Protein AF-0000000078282803 (afdb_homodimer)

Sequence (382 aa):
MPPKAKITREMIIDAALEIARQEGAENINARTVSKKLSCSTQPILYYFERIEDVRIAAHKKGREFHISYVTDLSGNYERPTLEMGMRYIQFAVEEKNLFRFLFHSNYYTSGNLSDWLTEENLGAVFSVLKIQAEVDIKQAYSIFSQIYLVTHGIASLLANNTMIYDKTYCIKTLSNAYLGAMYLMKEGNLLMPPKAKITREMIIDAALEIARQEGAENINARTVSKKLSCSTQPILYYFERIEDVRIAAHKKGREFHISYVTDLSGNYERPTLEMGMRYIQFAVEEKNLFRFLFHSNYYTSGNLSDWLTEENLGAVFSVLKIQAEVDIKQAYSIFSQIYLVTHGIASLLANNTMIYDKTYCIKTLSNAYLGAMYLMKEGNLL

pLDDT: mean 90.6, std 10.97, range [51.28, 98.75]

Structure (mmCIF, N/CA/C/O backbone):
data_AF-0000000078282803-model_v1
#
loop_
_entity.id
_entity.type
_entity.pdbx_description
1 polymer 'TetR family transcriptional regulator'
#
loop_
_atom_site.group_PDB
_atom_site.id
_atom_site.type_symbol
_atom_site.label_atom_id
_atom_site.label_alt_id
_atom_site.label_comp_id
_atom_site.label_asym_id
_atom_site.label_entity_id
_atom_site.label_seq_id
_atom_site.pdbx_PDB_ins_code
_atom_site.Cartn_x
_atom_site.Cartn_y
_atom_site.Cartn_z
_atom_site.occupancy
_atom_site.B_iso_or_equiv
_atom_site.auth_seq_id
_atom_site.auth_comp_id
_atom_site.auth_asym_id
_atom_site.auth_atom_id
_atom_site.pdbx_PDB_model_num
ATOM 1 N N . MET A 1 1 ? 35.312 35.438 12.445 1 52.59 1 MET A N 1
ATOM 2 C CA . MET A 1 1 ? 34.625 34.188 12.609 1 52.59 1 MET A CA 1
ATOM 3 C C . MET A 1 1 ? 34.594 33.406 11.297 1 52.59 1 MET A C 1
ATOM 5 O O . MET A 1 1 ? 34.594 34 10.219 1 52.59 1 MET A O 1
ATOM 9 N N . PRO A 1 2 ? 35.094 32.188 11.211 1 52.06 2 PRO A N 1
ATOM 10 C CA . PRO A 1 2 ? 35.031 31.531 9.898 1 52.06 2 PRO A CA 1
ATOM 11 C C . PRO A 1 2 ? 33.688 31.656 9.219 1 52.06 2 PRO A C 1
ATOM 13 O O . PRO A 1 2 ? 32.656 31.734 9.891 1 52.06 2 PRO A O 1
ATOM 16 N N . PRO A 1 3 ? 33.75 32.094 7.988 1 55.78 3 PRO A N 1
ATOM 17 C CA . PRO A 1 3 ? 32.438 32.312 7.328 1 55.78 3 PRO A CA 1
ATOM 18 C C . PRO A 1 3 ? 31.5 31.141 7.504 1 55.78 3 PRO A C 1
ATOM 20 O O . PRO A 1 3 ? 31.938 29.984 7.566 1 55.78 3 PRO A O 1
ATOM 23 N N . LYS A 1 4 ? 30.406 31.422 8.227 1 60.62 4 LYS A N 1
ATOM 24 C CA . LYS A 1 4 ? 29.375 30.406 8.391 1 60.62 4 LYS A CA 1
ATOM 25 C C . LYS A 1 4 ? 29.172 29.609 7.102 1 60.62 4 LYS A C 1
ATOM 27 O O . LYS A 1 4 ? 29.25 30.172 6.008 1 60.62 4 LYS A O 1
ATOM 32 N N . ALA A 1 5 ? 29.453 28.391 7.066 1 67.94 5 ALA A N 1
ATOM 33 C CA . ALA A 1 5 ? 29.312 27.516 5.898 1 67.94 5 ALA A CA 1
ATOM 34 C C . ALA A 1 5 ? 28.031 27.844 5.133 1 67.94 5 ALA A C 1
ATOM 36 O O . ALA A 1 5 ? 26.969 28.016 5.73 1 67.94 5 ALA A O 1
ATOM 37 N N . LYS A 1 6 ? 28.281 28.203 3.828 1 89.25 6 LYS A N 1
ATOM 38 C CA . LYS A 1 6 ? 27.188 28.594 2.959 1 89.25 6 LYS A CA 1
ATOM 39 C C . LYS A 1 6 ? 26.219 27.438 2.734 1 89.25 6 LYS A C 1
ATOM 41 O O . LYS A 1 6 ? 26.641 26.328 2.402 1 89.25 6 LYS A O 1
ATOM 46 N N . ILE A 1 7 ? 25.016 27.594 3.268 1 95.88 7 ILE A N 1
ATOM 47 C CA . ILE A 1 7 ? 23.969 26.609 3.016 1 95.88 7 ILE A CA 1
ATOM 48 C C . ILE A 1 7 ? 23.75 26.453 1.512 1 95.88 7 ILE A C 1
ATOM 50 O O . ILE A 1 7 ? 23.609 27.438 0.791 1 95.88 7 ILE A O 1
ATOM 54 N N . THR A 1 8 ? 23.844 25.219 1.035 1 97 8 THR A N 1
ATOM 55 C CA . THR A 1 8 ? 23.625 24.938 -0.38 1 97 8 THR A CA 1
ATOM 56 C C . THR A 1 8 ? 22.234 24.328 -0.603 1 97 8 THR A C 1
ATOM 58 O O . THR A 1 8 ? 21.578 23.922 0.351 1 97 8 THR A O 1
ATOM 61 N N . ARG A 1 9 ? 21.891 24.328 -1.868 1 97.94 9 ARG A N 1
ATOM 62 C CA . ARG A 1 9 ? 20.641 23.703 -2.266 1 97.94 9 ARG A CA 1
ATOM 63 C C . ARG A 1 9 ? 20.594 22.25 -1.842 1 97.94 9 ARG A C 1
ATOM 65 O O . ARG A 1 9 ? 19.578 21.766 -1.328 1 97.94 9 ARG A O 1
ATOM 72 N N . GLU A 1 10 ? 21.734 21.562 -2 1 98.25 10 GLU A N 1
ATOM 73 C CA . GLU A 1 10 ? 21.812 20.141 -1.691 1 98.25 10 GLU A CA 1
ATOM 74 C C . GLU A 1 10 ? 21.688 19.891 -0.192 1 98.25 10 GLU A C 1
ATOM 76 O O . GLU A 1 10 ? 21.094 18.891 0.23 1 98.25 10 GLU A O 1
ATOM 81 N N . MET A 1 11 ? 22.219 20.75 0.567 1 98.38 11 MET A N 1
ATOM 82 C CA . MET A 1 11 ? 22.109 20.625 2.018 1 98.38 11 MET A CA 1
ATOM 83 C C . MET A 1 11 ? 20.656 20.688 2.465 1 98.38 11 MET A C 1
ATOM 85 O O . MET A 1 11 ? 20.25 19.984 3.385 1 98.38 11 MET A O 1
ATOM 89 N N . ILE A 1 12 ? 19.891 21.5 1.808 1 98.56 12 ILE A N 1
ATOM 90 C CA . ILE A 1 12 ? 18.469 21.672 2.121 1 98.56 12 ILE A CA 1
ATOM 91 C C . ILE A 1 12 ? 17.719 20.375 1.781 1 98.56 12 ILE A C 1
ATOM 93 O O . ILE A 1 12 ? 16.938 19.875 2.59 1 98.56 12 ILE A O 1
ATOM 97 N N . ILE A 1 13 ? 18.062 19.844 0.649 1 98.69 13 ILE A N 1
ATOM 98 C CA . ILE A 1 13 ? 17.422 18.609 0.19 1 98.69 13 ILE A CA 1
ATOM 99 C C . ILE A 1 13 ? 17.766 17.469 1.131 1 98.69 13 ILE A C 1
ATOM 101 O O . ILE A 1 13 ? 16.906 16.672 1.512 1 98.69 13 ILE A O 1
ATOM 105 N N . ASP A 1 14 ? 19.031 17.453 1.552 1 98.75 14 ASP A N 1
ATOM 106 C CA . ASP A 1 14 ? 19.484 16.406 2.459 1 98.75 14 ASP A CA 1
ATOM 107 C C . ASP A 1 14 ? 18.781 16.5 3.811 1 98.75 14 ASP A C 1
ATOM 109 O O . ASP A 1 14 ? 18.375 15.484 4.379 1 98.75 14 ASP A O 1
ATOM 113 N N . ALA A 1 15 ? 18.672 17.672 4.258 1 98.75 15 ALA A N 1
ATOM 114 C CA . ALA A 1 15 ? 17.984 17.891 5.531 1 98.75 15 ALA A CA 1
ATOM 115 C C . ALA A 1 15 ? 16.516 17.469 5.449 1 98.75 15 ALA A C 1
ATOM 117 O O . ALA A 1 15 ? 16 16.797 6.352 1 98.75 15 ALA A O 1
ATOM 118 N N . ALA A 1 16 ? 15.883 17.828 4.379 1 98.75 16 ALA A N 1
ATOM 119 C CA . ALA A 1 16 ? 14.484 17.469 4.168 1 98.75 16 ALA A CA 1
ATOM 120 C C . ALA A 1 16 ? 14.312 15.953 4.109 1 98.75 16 ALA A C 1
ATOM 122 O O . ALA A 1 16 ? 13.375 15.398 4.699 1 98.75 16 ALA A O 1
ATOM 123 N N . LEU A 1 17 ? 15.211 15.305 3.406 1 98.69 17 LEU A N 1
ATOM 124 C CA . LEU A 1 17 ? 15.156 13.852 3.299 1 98.69 17 LEU A CA 1
ATOM 125 C C . LEU A 1 17 ? 15.32 13.203 4.668 1 98.69 17 LEU A C 1
ATOM 127 O O . LEU A 1 17 ? 14.625 12.234 4.988 1 98.69 17 LEU A O 1
ATOM 131 N N . GLU A 1 18 ? 16.203 13.742 5.441 1 98.75 18 GLU A N 1
ATOM 132 C CA . GLU A 1 18 ? 16.422 13.203 6.781 1 98.75 18 GLU A CA 1
ATOM 133 C C . GLU A 1 18 ? 15.18 13.383 7.652 1 98.75 18 GLU A C 1
ATOM 135 O O . GLU A 1 18 ? 14.82 12.5 8.43 1 98.75 18 GLU A O 1
ATOM 140 N N . ILE A 1 19 ? 14.578 14.516 7.547 1 98.62 19 ILE A N 1
ATOM 141 C CA . ILE A 1 19 ? 13.344 14.773 8.281 1 98.62 19 ILE A CA 1
ATOM 142 C C . ILE A 1 19 ? 12.266 13.781 7.848 1 98.62 19 ILE A C 1
ATOM 144 O O . ILE A 1 19 ? 11.586 13.188 8.688 1 98.62 19 ILE A O 1
ATOM 148 N N . ALA A 1 20 ? 12.148 13.555 6.535 1 98.06 20 ALA A N 1
ATOM 149 C CA . ALA A 1 20 ? 11.188 12.586 6.016 1 98.06 20 ALA A CA 1
ATOM 150 C C . ALA A 1 20 ? 11.438 11.195 6.586 1 98.06 20 ALA A C 1
ATOM 152 O O . ALA A 1 20 ? 10.508 10.492 6.977 1 98.06 20 ALA A O 1
ATOM 153 N N . ARG A 1 21 ? 12.711 10.852 6.668 1 98.19 21 ARG A N 1
ATOM 154 C CA . ARG A 1 21 ? 13.102 9.516 7.113 1 98.19 21 ARG A CA 1
ATOM 155 C C . ARG A 1 21 ? 12.844 9.336 8.602 1 98.19 21 ARG A C 1
ATOM 157 O O . ARG A 1 21 ? 12.359 8.289 9.039 1 98.19 21 ARG A O 1
ATOM 164 N N . GLN A 1 22 ? 13.047 10.398 9.367 1 97.69 22 GLN A N 1
ATOM 165 C CA . GLN A 1 22 ? 13.031 10.266 10.82 1 97.69 22 GLN A CA 1
ATOM 166 C C . GLN A 1 22 ? 11.656 10.609 11.391 1 97.69 22 GLN A C 1
ATOM 168 O O . GLN A 1 22 ? 11.203 9.984 12.352 1 97.69 22 GLN A O 1
ATOM 173 N N . GLU A 1 23 ? 10.984 11.578 10.742 1 96.69 23 GLU A N 1
ATOM 174 C CA . GLU A 1 23 ? 9.797 12.133 11.375 1 96.69 23 GLU A CA 1
ATOM 175 C C . GLU A 1 23 ? 8.586 12.07 10.445 1 96.69 23 GLU A C 1
ATOM 177 O O . GLU A 1 23 ? 7.453 12.281 10.875 1 96.69 23 GLU A O 1
ATOM 182 N N . GLY A 1 24 ? 8.812 11.75 9.219 1 96.06 24 GLY A N 1
ATOM 183 C CA . GLY A 1 24 ? 7.727 11.758 8.25 1 96.06 24 GLY A CA 1
ATOM 184 C C . GLY A 1 24 ? 7.723 13 7.375 1 96.06 24 GLY A C 1
ATOM 185 O O . GLY A 1 24 ? 8.047 14.094 7.84 1 96.06 24 GLY A O 1
ATOM 186 N N . ALA A 1 25 ? 7.324 12.828 6.184 1 95.81 25 ALA A N 1
ATOM 187 C CA . ALA A 1 25 ? 7.398 13.883 5.172 1 95.81 25 ALA A CA 1
ATOM 188 C C . ALA A 1 25 ? 6.52 15.07 5.551 1 95.81 25 ALA A C 1
ATOM 190 O O . ALA A 1 25 ? 6.789 16.203 5.141 1 95.81 25 ALA A O 1
ATOM 191 N N . GLU A 1 26 ? 5.449 14.82 6.301 1 93 26 GLU A N 1
ATOM 192 C CA . GLU A 1 26 ? 4.535 15.883 6.711 1 93 26 GLU A CA 1
ATOM 193 C C . GLU A 1 26 ? 5.234 16.891 7.617 1 93 26 GLU A C 1
ATOM 195 O O . GLU A 1 26 ? 4.742 18 7.809 1 93 26 GLU A O 1
ATOM 200 N N . ASN A 1 27 ? 6.371 16.594 8.07 1 97.19 27 ASN A N 1
ATOM 201 C CA . ASN A 1 27 ? 7.098 17.469 8.992 1 97.19 27 ASN A CA 1
ATOM 202 C C . ASN A 1 27 ? 8.141 18.297 8.258 1 97.19 27 ASN A C 1
ATOM 204 O O . ASN A 1 27 ? 8.867 19.078 8.883 1 97.19 27 ASN A O 1
ATOM 208 N N . ILE A 1 28 ? 8.227 18.141 6.988 1 97.81 28 ILE A N 1
ATOM 209 C CA . ILE A 1 28 ? 9.094 19 6.184 1 97.81 28 ILE A CA 1
ATOM 210 C C . ILE A 1 28 ? 8.453 20.375 6.039 1 97.81 28 ILE A C 1
ATOM 212 O O . ILE A 1 28 ? 7.461 20.531 5.324 1 97.81 28 ILE A O 1
ATOM 216 N N . ASN A 1 29 ? 8.984 21.312 6.656 1 97.69 29 ASN A N 1
ATOM 217 C CA . ASN A 1 29 ? 8.617 22.719 6.496 1 97.69 29 ASN A CA 1
ATOM 218 C C . ASN A 1 29 ? 9.82 23.625 6.691 1 97.69 29 ASN A C 1
ATOM 220 O O . ASN A 1 29 ? 10.914 23.172 7.02 1 97.69 29 ASN A O 1
ATOM 224 N N . ALA A 1 30 ? 9.586 24.922 6.391 1 96.94 30 ALA A N 1
ATOM 225 C CA . ALA A 1 30 ? 10.695 25.875 6.438 1 96.94 30 ALA A CA 1
ATOM 226 C C . ALA A 1 30 ? 11.328 25.906 7.824 1 96.94 30 ALA A C 1
ATOM 228 O O . ALA A 1 30 ? 12.555 25.969 7.953 1 96.94 30 ALA A O 1
ATOM 229 N N . ARG A 1 31 ? 10.539 25.781 8.781 1 97.38 31 ARG A N 1
ATOM 230 C CA . ARG A 1 31 ? 11.016 25.859 10.156 1 97.38 31 ARG A CA 1
ATOM 231 C C . ARG A 1 31 ? 11.852 24.641 10.516 1 97.38 31 ARG A C 1
ATOM 233 O O . ARG A 1 31 ? 12.961 24.766 11.039 1 97.38 31 ARG A O 1
ATOM 240 N N . THR A 1 32 ? 11.398 23.453 10.281 1 98.31 32 THR A N 1
ATOM 241 C CA . THR A 1 32 ? 12.086 22.219 10.672 1 98.31 32 THR A CA 1
ATOM 242 C C . THR A 1 32 ? 13.383 22.047 9.875 1 98.31 32 THR A C 1
ATOM 244 O O . THR A 1 32 ? 14.391 21.594 10.414 1 98.31 32 THR A O 1
ATOM 247 N N . VAL A 1 33 ? 13.367 22.422 8.625 1 98.56 33 VAL A N 1
ATOM 248 C CA . VAL A 1 33 ? 14.547 22.297 7.777 1 98.56 33 VAL A CA 1
ATOM 249 C C . VAL A 1 33 ? 15.625 23.281 8.242 1 98.56 33 VAL A C 1
ATOM 251 O O . VAL A 1 33 ? 16.797 22.906 8.391 1 98.56 33 VAL A O 1
ATOM 254 N N . SER A 1 34 ? 15.211 24.531 8.492 1 98 34 SER A N 1
ATOM 255 C CA . SER A 1 34 ? 16.172 25.516 8.945 1 98 34 SER A CA 1
ATOM 256 C C . SER A 1 34 ? 16.766 25.156 10.305 1 98 34 SER A C 1
ATOM 258 O O . SER A 1 34 ? 17.953 25.328 10.531 1 98 34 SER A O 1
ATOM 260 N N . LYS A 1 35 ? 15.945 24.625 11.156 1 98.19 35 LYS A N 1
ATOM 261 C CA . LYS A 1 35 ? 16.406 24.172 12.469 1 98.19 35 LYS A CA 1
ATOM 262 C C . LYS A 1 35 ? 17.453 23.062 12.328 1 98.19 35 LYS A C 1
ATOM 264 O O . LYS A 1 35 ? 18.469 23.078 13.008 1 98.19 35 LYS A O 1
ATOM 269 N N . LYS A 1 36 ? 17.156 22.156 11.453 1 97.81 36 LYS A N 1
ATOM 270 C CA . LYS A 1 36 ? 18.078 21.031 11.25 1 97.81 36 LYS A CA 1
ATOM 271 C C . LYS A 1 36 ? 19.438 21.516 10.727 1 97.81 36 LYS A C 1
ATOM 273 O O . LYS A 1 36 ? 20.469 20.969 11.078 1 97.81 36 LYS A O 1
ATOM 278 N N . LEU A 1 37 ? 19.375 22.562 9.961 1 97.88 37 LEU A N 1
ATOM 279 C CA . LEU A 1 37 ? 20.578 23.094 9.352 1 97.88 37 LEU A CA 1
ATOM 280 C C . LEU A 1 37 ? 21.203 24.188 10.211 1 97.88 37 LEU A C 1
ATOM 282 O O . LEU A 1 37 ? 22.25 24.734 9.875 1 97.88 37 LEU A O 1
ATOM 286 N N . SER A 1 38 ? 20.562 24.516 11.312 1 97 38 SER A N 1
ATOM 287 C CA . SER A 1 38 ? 21 25.594 12.188 1 97 38 SER A CA 1
ATOM 288 C C . SER A 1 38 ? 21.234 26.891 11.406 1 97 38 SER A C 1
ATOM 290 O O . SER A 1 38 ? 22.297 27.5 11.508 1 97 38 SER A O 1
ATOM 292 N N . CYS A 1 39 ? 20.203 27.234 10.68 1 96.44 39 CYS A N 1
ATOM 293 C CA . CYS A 1 39 ? 20.25 28.453 9.883 1 96.44 39 CYS A CA 1
ATOM 294 C C . CYS A 1 39 ? 18.906 29.156 9.883 1 96.44 39 CYS A C 1
ATOM 296 O O . CYS A 1 39 ? 17.938 28.672 10.469 1 96.44 39 CYS A O 1
ATOM 298 N N . SER A 1 40 ? 18.922 30.375 9.312 1 95.12 40 SER A N 1
ATOM 299 C CA . SER A 1 40 ? 17.656 31.062 9.086 1 95.12 40 SER A CA 1
ATOM 300 C C . SER A 1 40 ? 16.875 30.438 7.934 1 95.12 40 SER A C 1
ATOM 302 O O . SER A 1 40 ? 17.406 29.578 7.223 1 95.12 40 SER A O 1
ATOM 304 N N . THR A 1 41 ? 15.578 30.922 7.719 1 95.75 41 THR A N 1
ATOM 305 C CA . THR A 1 41 ? 14.758 30.375 6.641 1 95.75 41 THR A CA 1
ATOM 306 C C . THR A 1 41 ? 15.156 31 5.301 1 95.75 41 THR A C 1
ATOM 308 O O . THR A 1 41 ? 14.781 30.484 4.242 1 95.75 41 THR A O 1
ATOM 311 N N . GLN A 1 42 ? 15.977 31.969 5.32 1 94.88 42 GLN A N 1
ATOM 312 C CA . GLN A 1 42 ? 16.281 32.75 4.129 1 94.88 42 GLN A CA 1
ATOM 313 C C . GLN A 1 42 ? 16.953 31.906 3.064 1 94.88 42 GLN A C 1
ATOM 315 O O . GLN A 1 42 ? 16.594 31.969 1.887 1 94.88 42 GLN A O 1
ATOM 320 N N . PRO A 1 43 ? 17.922 31.109 3.441 1 95.81 43 PRO A N 1
ATOM 321 C CA . PRO A 1 43 ? 18.547 30.266 2.414 1 95.81 43 PRO A CA 1
ATOM 322 C C . PRO A 1 43 ? 17.547 29.344 1.731 1 95.81 43 PRO A C 1
ATOM 324 O O . PRO A 1 43 ? 17.672 29.062 0.534 1 95.81 43 PRO A O 1
ATOM 327 N N . ILE A 1 44 ? 16.578 28.781 2.434 1 97 44 ILE A N 1
ATOM 328 C CA . ILE A 1 44 ? 15.562 27.906 1.86 1 97 44 ILE A CA 1
ATOM 329 C C . ILE A 1 44 ? 14.758 28.656 0.81 1 97 44 ILE A C 1
ATOM 331 O O . ILE A 1 44 ? 14.547 28.172 -0.301 1 97 44 ILE A O 1
ATOM 335 N N . LEU A 1 45 ? 14.461 29.938 1.157 1 94.75 45 LEU A N 1
ATOM 336 C CA . LEU A 1 45 ? 13.648 30.766 0.273 1 94.75 45 LEU A CA 1
ATOM 337 C C . LEU A 1 45 ? 14.461 31.219 -0.937 1 94.75 45 LEU A C 1
ATOM 339 O O . LEU A 1 45 ? 13.898 31.484 -2.004 1 94.75 45 LEU A O 1
ATOM 343 N N . TYR A 1 46 ? 15.664 31.297 -0.718 1 95.56 46 TYR A N 1
ATOM 344 C CA . TYR A 1 46 ? 16.547 31.688 -1.814 1 95.56 46 TYR A CA 1
ATOM 345 C C . TYR A 1 46 ? 16.562 30.625 -2.902 1 95.56 46 TYR A C 1
ATOM 347 O O . TYR A 1 46 ? 16.469 30.938 -4.09 1 95.56 46 TYR A O 1
ATOM 355 N N . TYR A 1 47 ? 16.578 29.359 -2.553 1 97.38 47 TYR A N 1
ATOM 356 C CA . TYR A 1 47 ? 16.766 28.266 -3.506 1 97.38 47 TYR A CA 1
ATOM 357 C C . TYR A 1 47 ? 15.422 27.688 -3.936 1 97.38 47 TYR A C 1
ATOM 359 O O . TYR A 1 47 ? 15.305 27.125 -5.023 1 97.38 47 TYR A O 1
ATOM 367 N N . PHE A 1 48 ? 14.43 27.844 -3.043 1 97.88 48 PHE A N 1
ATOM 368 C CA . PHE A 1 48 ? 13.133 27.234 -3.32 1 97.88 48 PHE A CA 1
ATOM 369 C C . PHE A 1 48 ? 12.008 28.25 -3.141 1 97.88 48 PHE A C 1
ATOM 371 O O . PHE A 1 48 ? 11.938 28.922 -2.117 1 97.88 48 PHE A O 1
ATOM 378 N N . GLU A 1 49 ? 11.172 28.266 -4.078 1 96.56 49 GLU A N 1
ATOM 379 C CA . GLU A 1 49 ? 10.047 29.188 -4.035 1 96.56 49 GLU A CA 1
ATOM 380 C C . GLU A 1 49 ? 9.016 28.75 -2.994 1 96.56 49 GLU A C 1
ATOM 382 O O . GLU A 1 49 ? 8.438 29.594 -2.299 1 96.56 49 GLU A O 1
ATOM 387 N N . ARG A 1 50 ? 8.797 27.406 -2.924 1 96.38 50 ARG A N 1
ATOM 388 C CA . ARG A 1 50 ? 7.809 26.844 -2.008 1 96.38 50 ARG A CA 1
ATOM 389 C C . ARG A 1 50 ? 8.375 25.641 -1.269 1 96.38 50 ARG A C 1
ATOM 391 O O . ARG A 1 50 ? 9.266 24.953 -1.777 1 96.38 50 ARG A O 1
ATOM 398 N N . ILE A 1 51 ? 7.84 25.469 -0.149 1 96.94 51 ILE A N 1
ATOM 399 C CA . ILE A 1 51 ? 8.258 24.312 0.619 1 96.94 51 ILE A CA 1
ATOM 400 C C . ILE A 1 51 ? 7.91 23.031 -0.15 1 96.94 51 ILE A C 1
ATOM 402 O O . ILE A 1 51 ? 8.625 22.031 -0.066 1 96.94 51 ILE A O 1
ATOM 406 N N . GLU A 1 52 ? 6.938 23.094 -0.997 1 95.62 52 GLU A N 1
ATOM 407 C CA . GLU A 1 52 ? 6.547 21.953 -1.825 1 95.62 52 GLU A CA 1
ATOM 408 C C . GLU A 1 52 ? 7.668 21.562 -2.783 1 95.62 52 GLU A C 1
ATOM 410 O O . GLU A 1 52 ? 7.859 20.375 -3.07 1 95.62 52 GLU A O 1
ATOM 415 N N . ASP A 1 53 ? 8.422 22.5 -3.225 1 96.75 53 ASP A N 1
ATOM 416 C CA . ASP A 1 53 ? 9.555 22.234 -4.105 1 96.75 53 ASP A CA 1
ATOM 417 C C . ASP A 1 53 ? 10.656 21.469 -3.371 1 96.75 53 ASP A C 1
ATOM 419 O O . ASP A 1 53 ? 11.352 20.641 -3.965 1 96.75 53 ASP A O 1
ATOM 423 N N . VAL A 1 54 ? 10.805 21.797 -2.1 1 97.81 54 VAL A N 1
ATOM 424 C CA . VAL A 1 54 ? 11.758 21.078 -1.266 1 97.81 54 VAL A CA 1
ATOM 425 C C . VAL A 1 54 ? 11.32 19.609 -1.13 1 97.81 54 VAL A C 1
ATOM 427 O O . VAL A 1 54 ? 12.133 18.703 -1.261 1 97.81 54 VAL A O 1
ATOM 430 N N . ARG A 1 55 ? 10.047 19.391 -0.906 1 97.06 55 ARG A N 1
ATOM 431 C CA . ARG A 1 55 ? 9.508 18.047 -0.761 1 97.06 55 ARG A CA 1
ATOM 432 C C . ARG A 1 55 ? 9.688 17.234 -2.045 1 97.06 55 ARG A C 1
ATOM 434 O O . ARG A 1 55 ? 10.07 16.062 -2 1 97.06 55 ARG A O 1
ATOM 441 N N . ILE A 1 56 ? 9.453 17.922 -3.146 1 95.94 56 ILE A N 1
ATOM 442 C CA . ILE A 1 56 ? 9.602 17.266 -4.441 1 95.94 56 ILE A CA 1
ATOM 443 C C . ILE A 1 56 ? 11.055 16.844 -4.645 1 95.94 56 ILE A C 1
ATOM 445 O O . ILE A 1 56 ? 11.328 15.711 -5.051 1 95.94 56 ILE A O 1
ATOM 449 N N . ALA A 1 57 ? 11.953 17.719 -4.332 1 96.88 57 ALA A N 1
ATOM 450 C CA . ALA A 1 57 ? 13.375 17.422 -4.488 1 96.88 57 ALA A CA 1
ATOM 451 C C . ALA A 1 57 ? 13.812 16.312 -3.529 1 96.88 57 ALA A C 1
ATOM 453 O O . ALA A 1 57 ? 14.586 15.43 -3.902 1 96.88 57 ALA A O 1
ATOM 454 N N . ALA A 1 58 ? 13.352 16.391 -2.312 1 97.75 58 ALA A N 1
ATOM 455 C CA . ALA A 1 58 ? 13.656 15.344 -1.331 1 97.75 58 ALA A CA 1
ATOM 456 C C . ALA A 1 58 ? 13.094 14 -1.764 1 97.75 58 ALA A C 1
ATOM 458 O O . ALA A 1 58 ? 13.727 12.961 -1.569 1 97.75 58 ALA A O 1
ATOM 459 N N . HIS A 1 59 ? 11.906 14.031 -2.324 1 96.5 59 HIS A N 1
ATOM 460 C CA . HIS A 1 59 ? 11.289 12.812 -2.824 1 96.5 59 HIS A CA 1
ATOM 461 C C . HIS A 1 59 ? 12.133 12.164 -3.914 1 96.5 59 HIS A C 1
ATOM 463 O O . HIS A 1 59 ? 12.359 10.953 -3.898 1 96.5 59 HIS A O 1
ATOM 469 N N . LYS A 1 60 ? 12.602 12.969 -4.84 1 94.44 60 LYS A N 1
ATOM 470 C CA . LYS A 1 60 ? 13.453 12.477 -5.914 1 94.44 60 LYS A CA 1
ATOM 471 C C . LYS A 1 60 ? 14.727 11.836 -5.359 1 94.44 60 LYS A C 1
ATOM 473 O O . LYS A 1 60 ? 15.133 10.766 -5.809 1 94.44 60 LYS A O 1
ATOM 478 N N . LYS A 1 61 ? 15.328 12.484 -4.434 1 96.38 61 LYS A N 1
ATOM 479 C CA . LYS A 1 61 ? 16.531 11.938 -3.818 1 96.38 61 LYS A CA 1
ATOM 480 C C . LYS A 1 61 ? 16.219 10.648 -3.055 1 96.38 61 LYS A C 1
ATOM 482 O O . LYS A 1 61 ? 17.016 9.703 -3.084 1 96.38 61 LYS A O 1
ATOM 487 N N . GLY A 1 62 ? 15.102 10.648 -2.33 1 96.06 62 GLY A N 1
ATOM 488 C CA . GLY A 1 62 ? 14.672 9.445 -1.647 1 96.06 62 GLY A CA 1
ATOM 489 C C . GLY A 1 62 ? 14.453 8.273 -2.588 1 96.06 62 GLY A C 1
ATOM 490 O O . GLY A 1 62 ? 14.766 7.129 -2.248 1 96.06 62 GLY A O 1
ATOM 491 N N . ARG A 1 63 ? 13.914 8.578 -3.754 1 93.25 63 ARG A N 1
ATOM 492 C CA . ARG A 1 63 ? 13.719 7.551 -4.77 1 93.25 63 ARG A CA 1
ATOM 493 C C . ARG A 1 63 ? 15.055 6.961 -5.219 1 93.25 63 ARG A C 1
ATOM 495 O O . ARG A 1 63 ? 15.172 5.746 -5.379 1 93.25 63 ARG A O 1
ATOM 502 N N . GLU A 1 64 ? 15.969 7.777 -5.395 1 92.88 64 GLU A N 1
ATOM 503 C CA . GLU A 1 64 ? 17.312 7.309 -5.766 1 92.88 64 GLU A CA 1
ATOM 504 C C . GLU A 1 64 ? 17.906 6.438 -4.668 1 92.88 64 GLU A C 1
ATOM 506 O O . GLU A 1 64 ? 18.531 5.414 -4.953 1 92.88 64 GLU A O 1
ATOM 511 N N . PHE A 1 65 ? 17.766 6.859 -3.492 1 95.12 65 PHE A N 1
ATOM 512 C CA . PHE A 1 65 ? 18.234 6.078 -2.355 1 95.12 65 PHE A CA 1
ATOM 513 C C . PHE A 1 65 ? 17.547 4.715 -2.318 1 95.12 65 PHE A C 1
ATOM 515 O O . PHE A 1 65 ? 18.203 3.691 -2.121 1 95.12 65 PHE A O 1
ATOM 522 N N . HIS A 1 66 ? 16.25 4.688 -2.518 1 94.81 66 HIS A N 1
ATOM 523 C CA . HIS A 1 66 ? 15.469 3.451 -2.529 1 94.81 66 HIS A CA 1
ATOM 524 C C . HIS A 1 66 ? 15.953 2.508 -3.627 1 94.81 66 HIS A C 1
ATOM 526 O O . HIS A 1 66 ? 16.125 1.312 -3.389 1 94.81 66 HIS A O 1
ATOM 532 N N . ILE A 1 67 ? 16.125 3.062 -4.801 1 92.25 67 ILE A N 1
ATOM 533 C CA . ILE A 1 67 ? 16.578 2.26 -5.93 1 92.25 67 ILE A CA 1
ATOM 534 C C . ILE A 1 67 ? 17.938 1.659 -5.621 1 92.25 67 ILE A C 1
ATOM 536 O O . ILE A 1 67 ? 18.172 0.463 -5.828 1 92.25 67 ILE A O 1
ATOM 540 N N . SER A 1 68 ? 18.828 2.48 -5.09 1 92.94 68 SER A N 1
ATOM 541 C CA . SER A 1 68 ? 20.156 1.993 -4.727 1 92.94 68 SER A CA 1
ATOM 542 C C . SER A 1 68 ? 20.078 0.908 -3.66 1 92.94 68 SER A C 1
ATOM 544 O O . SER A 1 68 ? 20.797 -0.084 -3.717 1 92.94 68 SER A O 1
ATOM 546 N N . TYR A 1 69 ? 19.219 1.07 -2.732 1 94.81 69 TYR A N 1
ATOM 547 C CA . TYR A 1 69 ? 19.031 0.114 -1.647 1 94.81 69 TYR A CA 1
ATOM 548 C C . TYR A 1 69 ? 18.562 -1.235 -2.186 1 94.81 69 TYR A C 1
ATOM 550 O O . TYR A 1 69 ? 19.141 -2.273 -1.849 1 94.81 69 TYR A O 1
ATOM 558 N N . VAL A 1 70 ? 17.609 -1.261 -3.08 1 94.31 70 VAL A N 1
ATOM 559 C CA . VAL A 1 70 ? 16.938 -2.486 -3.512 1 94.31 70 VAL A CA 1
ATOM 560 C C . VAL A 1 70 ? 17.797 -3.205 -4.547 1 94.31 70 VAL A C 1
ATOM 562 O O . VAL A 1 70 ? 17.703 -4.422 -4.715 1 94.31 70 VAL A O 1
ATOM 565 N N . THR A 1 71 ? 18.703 -2.465 -5.207 1 91.75 71 THR A N 1
ATOM 566 C CA . THR A 1 71 ? 19.484 -3.068 -6.277 1 91.75 71 THR A CA 1
ATOM 567 C C . THR A 1 71 ? 20.891 -3.408 -5.789 1 91.75 71 THR A C 1
ATOM 569 O O . THR A 1 71 ? 21.734 -3.883 -6.562 1 91.75 71 THR A O 1
ATOM 572 N N . ASP A 1 72 ? 21.141 -3.074 -4.586 1 92.88 72 ASP A N 1
ATOM 573 C CA . ASP A 1 72 ? 22.422 -3.471 -4 1 92.88 72 ASP A CA 1
ATOM 574 C C . ASP A 1 72 ? 22.391 -4.934 -3.564 1 92.88 72 ASP A C 1
ATOM 576 O O . ASP A 1 72 ? 22.234 -5.23 -2.379 1 92.88 72 ASP A O 1
ATOM 580 N N . LEU A 1 73 ? 22.609 -5.785 -4.469 1 93.19 73 LEU A N 1
ATOM 581 C CA . LEU A 1 73 ? 22.469 -7.219 -4.234 1 93.19 73 LEU A CA 1
ATOM 582 C C . LEU A 1 73 ? 23.781 -7.809 -3.703 1 93.19 73 LEU A C 1
ATOM 584 O O . LEU A 1 73 ? 24.859 -7.484 -4.199 1 93.19 73 LEU A O 1
ATOM 588 N N . SER A 1 74 ? 23.734 -8.578 -2.686 1 92.38 74 SER A N 1
ATOM 589 C CA . SER A 1 74 ? 24.891 -9.195 -2.041 1 92.38 74 SER A CA 1
ATOM 590 C C . SER A 1 74 ? 25.141 -10.594 -2.586 1 92.38 74 SER A C 1
ATOM 592 O O . SER A 1 74 ? 26.25 -11.117 -2.473 1 92.38 74 SER A O 1
ATOM 594 N N . GLY A 1 75 ? 24.141 -11.258 -3.098 1 90.81 75 GLY A N 1
ATOM 595 C CA . GLY A 1 75 ? 24.25 -12.633 -3.551 1 90.81 75 GLY A CA 1
ATOM 596 C C . GLY A 1 75 ? 23.953 -13.648 -2.465 1 90.81 75 GLY A C 1
ATOM 597 O O . GLY A 1 75 ? 24.297 -14.828 -2.598 1 90.81 75 GLY A O 1
ATOM 598 N N . ASN A 1 76 ? 23.266 -13.188 -1.401 1 91.69 76 ASN A N 1
ATOM 599 C CA . ASN A 1 76 ? 23.016 -14.062 -0.264 1 91.69 76 ASN A CA 1
ATOM 600 C C . ASN A 1 76 ? 21.703 -14.828 -0.425 1 91.69 76 ASN A C 1
ATOM 602 O O . ASN A 1 76 ? 21.375 -15.68 0.403 1 91.69 76 ASN A O 1
ATOM 606 N N . TYR A 1 77 ? 20.984 -14.555 -1.407 1 93.81 77 TYR A N 1
ATOM 607 C CA . TYR A 1 77 ? 19.719 -15.25 -1.675 1 93.81 77 TYR A CA 1
ATOM 608 C C . TYR A 1 77 ? 19.844 -16.141 -2.898 1 93.81 77 TYR A C 1
ATOM 610 O O . TYR A 1 77 ? 20.781 -16.016 -3.684 1 93.81 77 TYR A O 1
ATOM 618 N N . GLU A 1 78 ? 18.938 -17.078 -3.062 1 91.38 78 GLU A N 1
ATOM 619 C CA . GLU A 1 78 ? 18.969 -18.109 -4.094 1 91.38 78 GLU A CA 1
ATOM 620 C C . GLU A 1 78 ? 18.953 -17.5 -5.492 1 91.38 78 GLU A C 1
ATOM 622 O O . GLU A 1 78 ? 19.578 -18.031 -6.414 1 91.38 78 GLU A O 1
ATOM 627 N N . ARG A 1 79 ? 18.281 -16.406 -5.715 1 92.31 79 ARG A N 1
ATOM 628 C CA . ARG A 1 79 ? 18.203 -15.711 -6.996 1 92.31 79 ARG A CA 1
ATOM 629 C C . ARG A 1 79 ? 18.094 -14.203 -6.797 1 92.31 79 ARG A C 1
ATOM 631 O O . ARG A 1 79 ? 17.562 -13.75 -5.781 1 92.31 79 ARG A O 1
ATOM 638 N N . PRO A 1 80 ? 18.547 -13.453 -7.781 1 93.19 80 PRO A N 1
ATOM 639 C CA . PRO A 1 80 ? 18.516 -11.992 -7.672 1 93.19 80 PRO A CA 1
ATOM 640 C C . PRO A 1 80 ? 17.109 -11.445 -7.484 1 93.19 80 PRO A C 1
ATOM 642 O O . PRO A 1 80 ? 16.906 -10.453 -6.773 1 93.19 80 PRO A O 1
ATOM 645 N N . THR A 1 81 ? 16.094 -12.086 -8.117 1 92.62 81 THR A N 1
ATOM 646 C CA . THR A 1 81 ? 14.719 -11.633 -7.992 1 92.62 81 THR A CA 1
ATOM 647 C C . THR A 1 81 ? 14.242 -11.719 -6.547 1 92.62 81 THR A C 1
ATOM 649 O O . THR A 1 81 ? 13.594 -10.805 -6.039 1 92.62 81 THR A O 1
ATOM 652 N N . LEU A 1 82 ? 14.586 -12.844 -5.957 1 95.88 82 LEU A N 1
ATOM 653 C CA . LEU A 1 82 ? 14.227 -13.008 -4.551 1 95.88 82 LEU A CA 1
ATOM 654 C C . LEU A 1 82 ? 14.93 -11.969 -3.686 1 95.88 82 LEU A C 1
ATOM 656 O O . LEU A 1 82 ? 14.312 -11.367 -2.801 1 95.88 82 LEU A O 1
ATOM 660 N N . GLU A 1 83 ? 16.219 -11.773 -3.92 1 96.25 83 GLU A N 1
ATOM 661 C CA . GLU A 1 83 ? 16.969 -10.828 -3.115 1 96.25 83 GLU A CA 1
ATOM 662 C C . GLU A 1 83 ? 16.422 -9.414 -3.262 1 96.25 83 GLU A C 1
ATOM 664 O O . GLU A 1 83 ? 16.266 -8.695 -2.271 1 96.25 83 GLU A O 1
ATOM 669 N N . MET A 1 84 ? 16.188 -9.023 -4.461 1 95 84 MET A N 1
ATOM 670 C CA . MET A 1 84 ? 15.617 -7.699 -4.695 1 95 84 MET A CA 1
ATOM 671 C C . MET A 1 84 ? 14.289 -7.535 -3.961 1 95 84 MET A C 1
ATOM 673 O O . MET A 1 84 ? 14.039 -6.496 -3.348 1 95 84 MET A O 1
ATOM 677 N N . GLY A 1 85 ? 13.414 -8.57 -4.102 1 96.69 85 GLY A N 1
ATOM 678 C CA . GLY A 1 85 ? 12.156 -8.539 -3.379 1 96.69 85 GLY A CA 1
ATOM 679 C C . GLY A 1 85 ? 12.328 -8.414 -1.877 1 96.69 85 GLY A C 1
ATOM 680 O O . GLY A 1 85 ? 11.641 -7.621 -1.23 1 96.69 85 GLY A O 1
ATOM 681 N N . MET A 1 86 ? 13.234 -9.156 -1.328 1 97.88 86 MET A N 1
ATOM 682 C CA . MET A 1 86 ? 13.492 -9.125 0.109 1 97.88 86 MET A CA 1
ATOM 683 C C . MET A 1 86 ? 14.047 -7.773 0.538 1 97.88 86 MET A C 1
ATOM 685 O O . MET A 1 86 ? 13.688 -7.262 1.603 1 97.88 86 MET A O 1
ATOM 689 N N . ARG A 1 87 ? 14.883 -7.188 -0.228 1 97.06 87 ARG A N 1
ATOM 690 C CA . ARG A 1 87 ? 15.422 -5.867 0.09 1 97.06 87 ARG A CA 1
ATOM 691 C C . ARG A 1 87 ? 14.328 -4.805 0.032 1 97.06 87 ARG A C 1
ATOM 693 O O . ARG A 1 87 ? 14.305 -3.887 0.854 1 97.06 87 ARG A O 1
ATOM 700 N N . TYR A 1 88 ? 13.469 -4.953 -0.974 1 96.94 88 TYR A N 1
ATOM 701 C CA . TYR A 1 88 ? 12.312 -4.062 -1.067 1 96.94 88 TYR A CA 1
ATOM 702 C C . TYR A 1 88 ? 11.477 -4.129 0.201 1 96.94 88 TYR A C 1
ATOM 704 O O . TYR A 1 88 ? 11.109 -3.094 0.764 1 96.94 88 TYR A O 1
ATOM 712 N N . ILE A 1 89 ? 11.203 -5.293 0.641 1 98.19 89 ILE A N 1
ATOM 713 C CA . ILE A 1 89 ? 10.406 -5.516 1.843 1 98.19 89 ILE A CA 1
ATOM 714 C C . ILE A 1 89 ? 11.164 -5 3.064 1 98.19 89 ILE A C 1
ATOM 716 O O . ILE A 1 89 ? 10.586 -4.332 3.926 1 98.19 89 ILE A O 1
ATOM 720 N N . GLN A 1 90 ? 12.422 -5.277 3.152 1 98.06 90 GLN A N 1
ATOM 721 C CA . GLN A 1 90 ? 13.25 -4.797 4.254 1 98.06 90 GLN A CA 1
ATOM 722 C C . GLN A 1 90 ? 13.25 -3.273 4.32 1 98.06 90 GLN A C 1
ATOM 724 O O . GLN A 1 90 ? 13.242 -2.693 5.406 1 98.06 90 GLN A O 1
ATOM 729 N N . PHE A 1 91 ? 13.336 -2.662 3.197 1 98.12 91 PHE A N 1
ATOM 730 C CA . PHE A 1 91 ? 13.266 -1.206 3.143 1 98.12 91 PHE A CA 1
ATOM 731 C C . PHE A 1 91 ? 12 -0.696 3.814 1 98.12 91 PHE A C 1
ATOM 733 O O . PHE A 1 91 ? 12.039 0.277 4.57 1 98.12 91 PHE A O 1
ATOM 740 N N . ALA A 1 92 ? 10.844 -1.32 3.516 1 97.38 92 ALA A N 1
ATOM 741 C CA . ALA A 1 92 ? 9.555 -0.92 4.082 1 97.38 92 ALA A CA 1
ATOM 742 C C . ALA A 1 92 ? 9.562 -1.041 5.602 1 97.38 92 ALA A C 1
ATOM 744 O O . ALA A 1 92 ? 8.852 -0.305 6.293 1 97.38 92 ALA A O 1
ATOM 745 N N . VAL A 1 93 ? 10.32 -1.96 6.145 1 97.19 93 VAL A N 1
ATOM 746 C CA . VAL A 1 93 ? 10.398 -2.203 7.582 1 97.19 93 VAL A CA 1
ATOM 747 C C . VAL A 1 93 ? 11.383 -1.226 8.219 1 97.19 93 VAL A C 1
ATOM 749 O O . VAL A 1 93 ? 11.078 -0.625 9.258 1 97.19 93 VAL A O 1
ATOM 752 N N . GLU A 1 94 ? 12.484 -0.981 7.621 1 97.62 94 GLU A N 1
ATOM 753 C CA . GLU A 1 94 ? 13.578 -0.212 8.203 1 97.62 94 GLU A CA 1
ATOM 754 C C . GLU A 1 94 ? 13.383 1.284 7.977 1 97.62 94 GLU A C 1
ATOM 756 O O . GLU A 1 94 ? 13.844 2.104 8.773 1 97.62 94 GLU A O 1
ATOM 761 N N . GLU A 1 95 ? 12.797 1.606 6.832 1 97.94 95 GLU A N 1
ATOM 762 C CA . GLU A 1 95 ? 12.562 2.986 6.422 1 97.94 95 GLU A CA 1
ATOM 763 C C . GLU A 1 95 ? 11.078 3.254 6.211 1 97.94 95 GLU A C 1
ATOM 765 O O . GLU A 1 95 ? 10.672 3.744 5.156 1 97.94 95 GLU A O 1
ATOM 770 N N . LYS A 1 96 ? 10.32 3.025 7.234 1 96.25 96 LYS A N 1
ATOM 771 C CA . LYS A 1 96 ? 8.867 3.098 7.109 1 96.25 96 LYS A CA 1
ATOM 772 C C . LYS A 1 96 ? 8.422 4.488 6.66 1 96.25 96 LYS A C 1
ATOM 774 O O . LYS A 1 96 ? 7.59 4.617 5.758 1 96.25 96 LYS A O 1
ATOM 779 N N . ASN A 1 97 ? 8.969 5.535 7.281 1 96.94 97 ASN A N 1
ATOM 780 C CA . ASN A 1 97 ? 8.594 6.902 6.938 1 96.94 97 ASN A CA 1
ATOM 781 C C . ASN A 1 97 ? 8.945 7.234 5.492 1 96.94 97 ASN A C 1
ATOM 783 O O . ASN A 1 97 ? 8.148 7.848 4.781 1 96.94 97 ASN A O 1
ATOM 787 N N . LEU A 1 98 ? 10.125 6.816 5.129 1 97.56 98 LEU A N 1
ATOM 788 C CA . LEU A 1 98 ? 10.562 7.105 3.768 1 97.56 98 LEU A CA 1
ATOM 789 C C . LEU A 1 98 ? 9.734 6.312 2.756 1 97.56 98 LEU A C 1
ATOM 791 O O . LEU A 1 98 ? 9.391 6.828 1.693 1 97.56 98 LEU A O 1
ATOM 795 N N . PHE A 1 99 ? 9.43 5.031 3.082 1 96.38 99 PHE A N 1
ATOM 796 C CA . PHE A 1 99 ? 8.578 4.23 2.211 1 96.38 99 PHE A CA 1
ATOM 797 C C . PHE A 1 99 ? 7.238 4.914 1.981 1 96.38 99 PHE A C 1
ATOM 799 O O . PHE A 1 99 ? 6.789 5.043 0.841 1 96.38 99 PHE A O 1
ATOM 806 N N . ARG A 1 100 ? 6.648 5.375 3.033 1 95.19 100 ARG A N 1
ATOM 807 C CA . ARG A 1 100 ? 5.367 6.062 2.932 1 95.19 100 ARG A CA 1
ATOM 808 C C . ARG A 1 100 ? 5.492 7.34 2.109 1 95.19 100 ARG A C 1
ATOM 810 O O . ARG A 1 100 ? 4.625 7.648 1.292 1 95.19 100 ARG A O 1
ATOM 817 N N . PHE A 1 101 ? 6.582 8.062 2.328 1 95.56 101 PHE A N 1
ATOM 818 C CA . PHE A 1 101 ? 6.848 9.273 1.562 1 95.56 101 PHE A CA 1
ATOM 819 C C . PHE A 1 101 ? 6.93 8.961 0.071 1 95.56 101 PHE A C 1
ATOM 821 O O . PHE A 1 101 ? 6.359 9.688 -0.75 1 95.56 101 PHE A O 1
ATOM 828 N N . LEU A 1 102 ? 7.523 7.891 -0.303 1 94.5 102 LEU A N 1
ATOM 829 C CA . LEU A 1 102 ? 7.805 7.555 -1.694 1 94.5 102 LEU A CA 1
ATOM 830 C C . LEU A 1 102 ? 6.57 6.98 -2.375 1 94.5 102 LEU A C 1
ATOM 832 O O . LEU A 1 102 ? 6.301 7.281 -3.541 1 94.5 102 LEU A O 1
ATOM 836 N N . PHE A 1 103 ? 5.785 6.203 -1.599 1 92.31 103 PHE A N 1
ATOM 837 C CA . PHE A 1 103 ? 4.801 5.379 -2.291 1 92.31 103 PHE A CA 1
ATOM 838 C C . PHE A 1 103 ? 3.387 5.781 -1.896 1 92.31 103 PHE A C 1
ATOM 840 O O . PHE A 1 103 ? 2.418 5.398 -2.557 1 92.31 103 PHE A O 1
ATOM 847 N N . HIS A 1 104 ? 3.277 6.508 -0.814 1 90 104 HIS A N 1
ATOM 848 C CA . HIS A 1 104 ? 1.934 6.836 -0.356 1 90 104 HIS A CA 1
ATOM 849 C C . HIS A 1 104 ? 1.665 8.336 -0.472 1 90 104 HIS A C 1
ATOM 851 O O . HIS A 1 104 ? 0.604 8.812 -0.065 1 90 104 HIS A O 1
ATOM 857 N N . SER A 1 105 ? 2.611 9.094 -0.985 1 86.75 105 SER A N 1
ATOM 858 C CA . SER A 1 105 ? 2.4 10.523 -1.181 1 86.75 105 SER A CA 1
ATOM 859 C C . SER A 1 105 ? 2.008 10.828 -2.621 1 86.75 105 SER A C 1
ATOM 861 O O . SER A 1 105 ? 2.074 9.953 -3.49 1 86.75 105 SER A O 1
ATOM 863 N N . ASN A 1 106 ? 1.562 11.945 -2.902 1 78.31 106 ASN A N 1
ATOM 864 C CA . ASN A 1 106 ? 1.109 12.359 -4.227 1 78.31 106 ASN A CA 1
ATOM 865 C C . ASN A 1 106 ? 2.252 12.93 -5.059 1 78.31 106 ASN A C 1
ATOM 867 O O . ASN A 1 106 ? 2.018 13.586 -6.078 1 78.31 106 ASN A O 1
ATOM 871 N N . TYR A 1 107 ? 3.395 12.734 -4.582 1 77.69 107 TYR A N 1
ATOM 872 C CA . TYR A 1 107 ? 4.527 13.305 -5.301 1 77.69 107 TYR A CA 1
ATOM 873 C C . TYR A 1 107 ? 5 12.375 -6.41 1 77.69 107 TYR A C 1
ATOM 875 O O . TYR A 1 107 ? 5.777 12.773 -7.277 1 77.69 107 TYR A O 1
ATOM 883 N N . TYR A 1 108 ? 4.465 11.172 -6.191 1 61.38 108 TYR A N 1
ATOM 884 C CA . TYR A 1 108 ? 4.828 10.234 -7.25 1 61.38 108 TYR A CA 1
ATOM 885 C C . TYR A 1 108 ? 4.016 10.492 -8.516 1 61.38 108 TYR A C 1
ATOM 887 O O . TYR A 1 108 ? 2.795 10.32 -8.516 1 61.38 108 TYR A O 1
ATOM 895 N N . THR A 1 109 ? 4.332 11.492 -9.336 1 57.09 109 THR A N 1
ATOM 896 C CA . THR A 1 109 ? 3.498 11.82 -10.484 1 57.09 109 THR A CA 1
ATOM 897 C C . THR A 1 109 ? 3.764 10.859 -11.641 1 57.09 109 THR A C 1
ATOM 899 O O . THR A 1 109 ? 2.883 10.617 -12.469 1 57.09 109 THR A O 1
ATOM 902 N N . SER A 1 110 ? 4.91 10.836 -12.031 1 51.94 110 SER A N 1
ATOM 903 C CA . SER A 1 110 ? 5.09 10.445 -13.43 1 51.94 110 SER A CA 1
ATOM 904 C C . SER A 1 110 ? 5.172 8.93 -13.57 1 51.94 110 SER A C 1
ATOM 906 O O . SER A 1 110 ? 5.113 8.398 -14.68 1 51.94 110 SER A O 1
ATOM 908 N N . GLY A 1 111 ? 5.516 8.039 -12.625 1 51.28 111 GLY A N 1
ATOM 909 C CA . GLY A 1 111 ? 6.062 6.832 -13.219 1 51.28 111 GLY A CA 1
ATOM 910 C C . GLY A 1 111 ? 5.191 5.609 -12.984 1 51.28 111 GLY A C 1
ATOM 911 O O . GLY A 1 111 ? 4.551 5.488 -11.938 1 51.28 111 GLY A O 1
ATOM 912 N N . ASN A 1 112 ? 4.594 5.125 -14.148 1 55.62 112 ASN A N 1
ATOM 913 C CA . ASN A 1 112 ? 4.133 3.74 -14.188 1 55.62 112 ASN A CA 1
ATOM 914 C C . ASN A 1 112 ? 5.164 2.787 -13.594 1 55.62 112 ASN A C 1
ATOM 916 O O . ASN A 1 112 ? 6.348 3.113 -13.523 1 55.62 112 ASN A O 1
ATOM 920 N N . LEU A 1 113 ? 4.594 1.771 -12.828 1 58.47 113 LEU A N 1
ATOM 921 C CA . LEU A 1 113 ? 5.477 0.681 -12.43 1 58.47 113 LEU A CA 1
ATOM 922 C C . LEU A 1 113 ? 6.613 0.51 -13.43 1 58.47 113 LEU A C 1
ATOM 924 O O . LEU A 1 113 ? 7.75 0.221 -13.039 1 58.47 113 LEU A O 1
ATOM 928 N N . SER A 1 114 ? 6.344 0.993 -14.609 1 58.47 114 SER A N 1
ATOM 929 C CA . SER A 1 114 ? 7.246 0.779 -15.734 1 58.47 114 SER A CA 1
ATOM 930 C C . SER A 1 114 ? 8.453 1.711 -15.664 1 58.47 114 SER A C 1
ATOM 932 O O . SER A 1 114 ? 9.508 1.415 -16.234 1 58.47 114 SER A O 1
ATOM 934 N N . ASP A 1 115 ? 8.32 2.793 -14.984 1 62.41 115 ASP A N 1
ATOM 935 C CA . ASP A 1 115 ? 9.406 3.762 -15.055 1 62.41 115 ASP A CA 1
ATOM 936 C C . ASP A 1 115 ? 10.656 3.24 -14.344 1 62.41 115 ASP A C 1
ATOM 938 O O . ASP A 1 115 ? 11.781 3.549 -14.742 1 62.41 115 ASP A O 1
ATOM 942 N N . TRP A 1 116 ? 10.367 2.475 -13.344 1 62.97 116 TRP A N 1
ATOM 943 C CA . TRP A 1 116 ? 11.547 2.006 -12.625 1 62.97 116 TRP A CA 1
ATOM 944 C C . TRP A 1 116 ? 11.93 0.596 -13.062 1 62.97 116 TRP A C 1
ATOM 946 O O . TRP A 1 116 ? 13.023 0.117 -12.75 1 62.97 116 TRP A O 1
ATOM 956 N N . LEU A 1 117 ? 11.039 0.103 -13.781 1 65.38 117 LEU A N 1
ATOM 957 C CA . LEU A 1 117 ? 11.289 -1.22 -14.344 1 65.38 117 LEU A CA 1
ATOM 958 C C . LEU A 1 117 ? 12.18 -1.125 -15.578 1 65.38 117 LEU A C 1
ATOM 960 O O . LEU A 1 117 ? 11.773 -1.54 -16.672 1 65.38 117 LEU A O 1
ATOM 964 N N . THR A 1 118 ? 13.258 -0.479 -15.422 1 68.56 118 THR A N 1
ATOM 965 C CA . THR A 1 118 ? 14.156 -0.315 -16.562 1 68.56 118 THR A CA 1
ATOM 966 C C . THR A 1 118 ? 15.305 -1.323 -16.484 1 68.56 118 THR A C 1
ATOM 968 O O . THR A 1 118 ? 15.617 -1.851 -15.422 1 68.56 118 THR A O 1
ATOM 971 N N . GLU A 1 119 ? 15.805 -1.59 -17.688 1 70.56 119 GLU A N 1
ATOM 972 C CA . GLU A 1 119 ? 16.969 -2.463 -17.781 1 70.56 119 GLU A CA 1
ATOM 973 C C . GLU A 1 119 ? 18.125 -1.937 -16.938 1 70.56 119 GLU A C 1
ATOM 975 O O . GLU A 1 119 ? 18.906 -2.717 -16.391 1 70.56 119 GLU A O 1
ATOM 980 N N . GLU A 1 120 ? 18.234 -0.64 -16.844 1 76.62 120 GLU A N 1
ATOM 981 C CA . GLU A 1 120 ? 19.312 -0.045 -16.062 1 76.62 120 GLU A CA 1
ATOM 982 C C . GLU A 1 120 ? 19.219 -0.436 -14.594 1 76.62 120 GLU A C 1
ATOM 984 O O . GLU A 1 120 ? 20.234 -0.752 -13.961 1 76.62 120 GLU A O 1
ATOM 989 N N . ASN A 1 121 ? 18.047 -0.543 -14.148 1 78.12 121 ASN A N 1
ATOM 990 C CA . ASN A 1 121 ? 17.844 -0.833 -12.734 1 78.12 121 ASN A CA 1
ATOM 991 C C . ASN A 1 121 ? 17.719 -2.33 -12.477 1 78.12 121 ASN A C 1
ATOM 993 O O . ASN A 1 121 ? 18.109 -2.828 -11.422 1 78.12 121 ASN A O 1
ATOM 997 N N . LEU A 1 122 ? 17.172 -2.992 -13.547 1 81.94 122 LEU A N 1
ATOM 998 C CA . LEU A 1 122 ? 16.75 -4.371 -13.328 1 81.94 122 LEU A CA 1
ATOM 999 C C . LEU A 1 122 ? 17.562 -5.336 -14.18 1 81.94 122 LEU A C 1
ATOM 1001 O O . LEU A 1 122 ? 17.219 -6.516 -14.289 1 81.94 122 LEU A O 1
ATOM 1005 N N . GLY A 1 123 ? 18.656 -4.898 -14.727 1 82.25 123 GLY A N 1
ATOM 1006 C CA . GLY A 1 123 ? 19.422 -5.691 -15.68 1 82.25 123 GLY A CA 1
ATOM 1007 C C . GLY A 1 123 ? 19.766 -7.074 -15.156 1 82.25 123 GLY A C 1
ATOM 1008 O O . GLY A 1 123 ? 19.531 -8.078 -15.836 1 82.25 123 GLY A O 1
ATOM 1009 N N . ALA A 1 124 ? 20.328 -7.16 -13.977 1 81.88 124 ALA A N 1
ATOM 1010 C CA . ALA A 1 124 ? 20.719 -8.445 -13.398 1 81.88 124 ALA A CA 1
ATOM 1011 C C . ALA A 1 124 ? 19.516 -9.352 -13.203 1 81.88 124 ALA A C 1
ATOM 1013 O O . ALA A 1 124 ? 19.562 -10.547 -13.508 1 81.88 124 ALA A O 1
ATOM 1014 N N . VAL A 1 125 ? 18.422 -8.789 -12.758 1 88.5 125 VAL A N 1
ATOM 1015 C CA . VAL A 1 125 ? 17.203 -9.531 -12.484 1 88.5 125 VAL A CA 1
ATOM 1016 C C . VAL A 1 125 ? 16.609 -10.055 -13.789 1 88.5 125 VAL A C 1
ATOM 1018 O O . VAL A 1 125 ? 16.281 -11.242 -13.898 1 88.5 125 VAL A O 1
ATOM 1021 N N . PHE A 1 126 ? 16.578 -9.234 -14.766 1 88.38 126 PHE A N 1
ATOM 1022 C CA . PHE A 1 126 ? 16.016 -9.641 -16.047 1 88.38 126 PHE A CA 1
ATOM 1023 C C . PHE A 1 126 ? 16.891 -10.68 -16.719 1 88.38 126 PHE A C 1
ATOM 1025 O O . PHE A 1 126 ? 16.391 -11.609 -17.359 1 88.38 126 PHE A O 1
ATOM 1032 N N . SER A 1 127 ? 18.188 -10.484 -16.625 1 89.31 127 SER A N 1
ATOM 1033 C CA . SER A 1 127 ? 19.109 -11.453 -17.219 1 89.31 127 SER A CA 1
ATOM 1034 C C . SER A 1 127 ? 18.891 -12.844 -16.641 1 89.31 127 SER A C 1
ATOM 1036 O O . SER A 1 127 ? 18.797 -13.828 -17.391 1 89.31 127 SER A O 1
ATOM 1038 N N . VAL A 1 128 ? 18.797 -12.93 -15.43 1 88.44 128 VAL A N 1
ATOM 1039 C CA . VAL A 1 128 ? 18.609 -14.211 -14.758 1 88.44 128 VAL A CA 1
ATOM 1040 C C . VAL A 1 128 ? 17.25 -14.797 -15.133 1 88.44 128 VAL A C 1
ATOM 1042 O O . VAL A 1 128 ? 17.125 -15.984 -15.43 1 88.44 128 VAL A O 1
ATOM 1045 N N . LEU A 1 129 ? 16.156 -13.938 -15.094 1 88.06 129 LEU A N 1
ATOM 1046 C CA . LEU A 1 129 ? 14.828 -14.406 -15.453 1 88.06 129 LEU A CA 1
ATOM 1047 C C . LEU A 1 129 ? 14.812 -14.953 -16.875 1 88.06 129 LEU A C 1
ATOM 1049 O O . LEU A 1 129 ? 14.219 -16 -17.141 1 88.06 129 LEU A O 1
ATOM 1053 N N . LYS A 1 130 ? 15.438 -14.227 -17.781 1 90.81 130 LYS A N 1
ATOM 1054 C CA . LYS A 1 130 ? 15.469 -14.648 -19.188 1 90.81 130 LYS A CA 1
ATOM 1055 C C . LYS A 1 130 ? 16.125 -16.016 -19.328 1 90.81 130 LYS A C 1
ATOM 1057 O O . LYS A 1 130 ? 15.648 -16.875 -20.078 1 90.81 130 LYS A O 1
ATOM 1062 N N . ILE A 1 131 ? 17.156 -16.234 -18.656 1 90.06 131 ILE A N 1
ATOM 1063 C CA . ILE A 1 131 ? 17.922 -17.469 -18.75 1 90.06 131 ILE A CA 1
ATOM 1064 C C . ILE A 1 131 ? 17.172 -18.609 -18.062 1 90.06 131 ILE A C 1
ATOM 1066 O O . ILE A 1 131 ? 16.938 -19.656 -18.656 1 90.06 131 ILE A O 1
ATOM 1070 N N . GLN A 1 132 ? 16.781 -18.375 -16.812 1 87.12 132 GLN A N 1
ATOM 1071 C CA . GLN A 1 132 ? 16.172 -19.422 -16 1 87.12 132 GLN A CA 1
ATOM 1072 C C . GLN A 1 132 ? 14.812 -19.828 -16.562 1 87.12 132 GLN A C 1
ATOM 1074 O O . GLN A 1 132 ? 14.438 -21 -16.516 1 87.12 132 GLN A O 1
ATOM 1079 N N . ALA A 1 133 ? 14.047 -18.875 -17.047 1 86.88 133 ALA A N 1
ATOM 1080 C CA . ALA A 1 133 ? 12.688 -19.156 -17.516 1 86.88 133 ALA A CA 1
ATOM 1081 C C . ALA A 1 133 ? 12.664 -19.359 -19.031 1 86.88 133 ALA A C 1
ATOM 1083 O O . ALA A 1 133 ? 11.641 -19.766 -19.594 1 86.88 133 ALA A O 1
ATOM 1084 N N . GLU A 1 134 ? 13.82 -19.078 -19.719 1 91 134 GLU A N 1
ATOM 1085 C CA . GLU A 1 134 ? 13.906 -19.172 -21.172 1 91 134 GLU A CA 1
ATOM 1086 C C . GLU A 1 134 ? 12.812 -18.344 -21.844 1 91 134 GLU A C 1
ATOM 1088 O O . GLU A 1 134 ? 12.055 -18.875 -22.656 1 91 134 GLU A O 1
ATOM 1093 N N . VAL A 1 135 ? 12.789 -17.125 -21.469 1 91.62 135 VAL A N 1
ATOM 1094 C CA . VAL A 1 135 ? 11.75 -16.234 -21.953 1 91.62 135 VAL A CA 1
ATOM 1095 C C . VAL A 1 135 ? 12.391 -14.992 -22.578 1 91.62 135 VAL A C 1
ATOM 1097 O O . VAL A 1 135 ? 13.57 -14.719 -22.359 1 91.62 135 VAL A O 1
ATOM 1100 N N . ASP A 1 136 ? 11.578 -14.281 -23.359 1 89.88 136 ASP A N 1
ATOM 1101 C CA . ASP A 1 136 ? 12.055 -13.008 -23.891 1 89.88 136 ASP A CA 1
ATOM 1102 C C . ASP A 1 136 ? 11.828 -11.883 -22.891 1 89.88 136 ASP A C 1
ATOM 1104 O O . ASP A 1 136 ? 11.375 -12.125 -21.766 1 89.88 136 ASP A O 1
ATOM 1108 N N . ILE A 1 137 ? 12.188 -10.688 -23.266 1 87.62 137 ILE A N 1
ATOM 1109 C CA . ILE A 1 137 ? 12.195 -9.555 -22.344 1 87.62 137 ILE A CA 1
ATOM 1110 C C . ILE A 1 137 ? 10.766 -9.219 -21.922 1 87.62 137 ILE A C 1
ATOM 1112 O O . ILE A 1 137 ? 10.516 -8.836 -20.781 1 87.62 137 ILE A O 1
ATOM 1116 N N . LYS A 1 138 ? 9.852 -9.312 -22.797 1 88.38 138 LYS A N 1
ATOM 1117 C CA . LYS A 1 138 ? 8.453 -9.016 -22.5 1 88.38 138 LYS A CA 1
ATOM 1118 C C . LYS A 1 138 ? 7.887 -10.008 -21.484 1 88.38 138 LYS A C 1
ATOM 1120 O O . LYS A 1 138 ? 7.184 -9.617 -20.562 1 88.38 138 LYS A O 1
ATOM 1125 N N . GLN A 1 139 ? 8.219 -11.281 -21.719 1 91.19 139 GLN A N 1
ATOM 1126 C CA . GLN A 1 139 ? 7.789 -12.328 -20.797 1 91.19 139 GLN A CA 1
ATOM 1127 C C . GLN A 1 139 ? 8.461 -12.172 -19.438 1 91.19 139 GLN A C 1
ATOM 1129 O O . GLN A 1 139 ? 7.836 -12.406 -18.406 1 91.19 139 GLN A O 1
ATOM 1134 N N . ALA A 1 140 ? 9.703 -11.789 -19.484 1 90.62 140 ALA A N 1
ATOM 1135 C CA . ALA A 1 140 ? 10.422 -11.531 -18.234 1 90.62 140 ALA A CA 1
ATOM 1136 C C . ALA A 1 140 ? 9.75 -10.406 -17.453 1 90.62 140 ALA A C 1
ATOM 1138 O O . ALA A 1 140 ? 9.625 -10.492 -16.234 1 90.62 140 ALA A O 1
ATOM 1139 N N . TYR A 1 141 ? 9.289 -9.422 -18.141 1 88.5 141 TYR A N 1
ATOM 1140 C CA . TYR A 1 141 ? 8.578 -8.312 -17.516 1 88.5 141 TYR A CA 1
ATOM 1141 C C . TYR A 1 141 ? 7.285 -8.797 -16.859 1 88.5 141 TYR A C 1
ATOM 1143 O O . TYR A 1 141 ? 6.926 -8.352 -15.773 1 88.5 141 TYR A O 1
ATOM 1151 N N . SER A 1 142 ? 6.629 -9.68 -17.531 1 90 142 SER A N 1
ATOM 1152 C CA . SER A 1 142 ? 5.371 -10.211 -17.016 1 90 142 SER A CA 1
ATOM 1153 C C . SER A 1 142 ? 5.59 -10.992 -15.719 1 90 142 SER A C 1
ATOM 1155 O O . SER A 1 142 ? 4.828 -10.844 -14.766 1 90 142 SER A O 1
ATOM 1157 N N . ILE A 1 143 ? 6.598 -11.805 -15.742 1 92.81 143 ILE A N 1
ATOM 1158 C CA . ILE A 1 143 ? 6.926 -12.57 -14.539 1 92.81 143 ILE A CA 1
ATOM 1159 C C . ILE A 1 143 ? 7.301 -11.617 -13.406 1 92.81 143 ILE A C 1
ATOM 1161 O O . ILE A 1 143 ? 6.773 -11.734 -12.297 1 92.81 143 ILE A O 1
ATOM 1165 N N . PHE A 1 144 ? 8.125 -10.648 -13.703 1 92 144 PHE A N 1
ATOM 1166 C CA . PHE A 1 144 ? 8.594 -9.703 -12.695 1 92 144 PHE A CA 1
ATOM 1167 C C . PHE A 1 144 ? 7.426 -8.906 -12.117 1 92 144 PHE A C 1
ATOM 1169 O O . PHE A 1 144 ? 7.379 -8.648 -10.914 1 92 144 PHE A O 1
ATOM 1176 N N . SER A 1 145 ? 6.535 -8.516 -12.945 1 91.31 145 SER A N 1
ATOM 1177 C CA . SER A 1 145 ? 5.398 -7.711 -12.508 1 91.31 145 SER A CA 1
ATOM 1178 C C . SER A 1 145 ? 4.559 -8.453 -11.477 1 91.31 145 SER A C 1
ATOM 1180 O O . SER A 1 145 ? 4.07 -7.852 -10.516 1 91.31 145 SER A O 1
ATOM 1182 N N . GLN A 1 146 ? 4.391 -9.75 -11.664 1 93.44 146 GLN A N 1
ATOM 1183 C CA . GLN A 1 146 ? 3.637 -10.547 -10.703 1 93.44 146 GLN A CA 1
ATOM 1184 C C . GLN A 1 146 ? 4.332 -10.57 -9.344 1 93.44 146 GLN A C 1
ATOM 1186 O O . GLN A 1 146 ? 3.684 -10.414 -8.305 1 93.44 146 GLN A O 1
ATOM 1191 N N . ILE A 1 147 ? 5.594 -10.711 -9.367 1 94.88 147 ILE A N 1
ATOM 1192 C CA . ILE A 1 147 ? 6.375 -10.766 -8.141 1 94.88 147 ILE A CA 1
ATOM 1193 C C . ILE A 1 147 ? 6.371 -9.398 -7.461 1 94.88 147 ILE A C 1
ATOM 1195 O O . ILE A 1 147 ? 6.25 -9.305 -6.238 1 94.88 147 ILE A O 1
ATOM 1199 N N . TYR A 1 148 ? 6.473 -8.398 -8.289 1 93.75 148 TYR A N 1
ATOM 1200 C CA . TYR A 1 148 ? 6.512 -7.035 -7.773 1 93.75 148 TYR A CA 1
ATOM 1201 C C . TYR A 1 148 ? 5.238 -6.707 -7 1 93.75 148 TYR A C 1
ATOM 1203 O O . TYR A 1 148 ? 5.293 -6.086 -5.938 1 93.75 148 TYR A O 1
ATOM 1211 N N . LEU A 1 149 ? 4.141 -7.074 -7.492 1 95.75 149 LEU A N 1
ATOM 1212 C CA . LEU A 1 149 ? 2.869 -6.723 -6.871 1 95.75 149 LEU A CA 1
ATOM 1213 C C . LEU A 1 149 ? 2.717 -7.414 -5.52 1 95.75 149 LEU A C 1
ATOM 1215 O O . LEU A 1 149 ? 2.205 -6.816 -4.57 1 95.75 149 LEU A O 1
ATOM 1219 N N . VAL A 1 150 ? 3.158 -8.633 -5.434 1 96.88 150 VAL A N 1
ATOM 1220 C CA . VAL A 1 150 ? 3.164 -9.328 -4.152 1 96.88 150 VAL A CA 1
ATOM 1221 C C . VAL A 1 150 ? 4.117 -8.633 -3.189 1 96.88 150 VAL A C 1
ATOM 1223 O O . VAL A 1 150 ? 3.783 -8.414 -2.021 1 96.88 150 VAL A O 1
ATOM 1226 N N . THR A 1 151 ? 5.285 -8.305 -3.686 1 97.25 151 THR A N 1
ATOM 1227 C CA . THR A 1 151 ? 6.305 -7.625 -2.896 1 97.25 151 THR A CA 1
ATOM 1228 C C . THR A 1 151 ? 5.777 -6.301 -2.354 1 97.25 151 THR A C 1
ATOM 1230 O O . THR A 1 151 ? 5.902 -6.02 -1.16 1 97.25 151 THR A O 1
ATOM 1233 N N . HIS A 1 152 ? 5.203 -5.562 -3.242 1 95.44 152 HIS A N 1
ATOM 1234 C CA . HIS A 1 152 ? 4.672 -4.266 -2.836 1 95.44 152 HIS A CA 1
ATOM 1235 C C . HIS A 1 152 ? 3.512 -4.43 -1.858 1 95.44 152 HIS A C 1
ATOM 1237 O O . HIS A 1 152 ? 3.338 -3.613 -0.952 1 95.44 152 HIS A O 1
ATOM 1243 N N . GLY A 1 153 ? 2.676 -5.434 -2.078 1 95.62 153 GLY A N 1
ATOM 1244 C CA . GLY A 1 153 ? 1.606 -5.719 -1.135 1 95.62 153 GLY A CA 1
ATOM 1245 C C . GLY A 1 153 ? 2.105 -5.961 0.277 1 95.62 153 GLY A C 1
ATOM 1246 O O . GLY A 1 153 ? 1.616 -5.352 1.229 1 95.62 153 GLY A O 1
ATOM 1247 N N . ILE A 1 154 ? 3.1 -6.793 0.388 1 96.25 154 ILE A N 1
ATOM 1248 C CA . ILE A 1 154 ? 3.699 -7.105 1.681 1 96.25 154 ILE A CA 1
ATOM 1249 C C . ILE A 1 154 ? 4.324 -5.844 2.275 1 96.25 154 ILE A C 1
ATOM 1251 O O . ILE A 1 154 ? 4.078 -5.508 3.436 1 96.25 154 ILE A O 1
ATOM 1255 N N . ALA A 1 155 ? 5.082 -5.16 1.462 1 96.56 155 ALA A N 1
ATOM 1256 C CA . ALA A 1 155 ? 5.801 -3.973 1.915 1 96.56 155 ALA A CA 1
ATOM 1257 C C . ALA A 1 155 ? 4.832 -2.904 2.414 1 96.56 155 ALA A C 1
ATOM 1259 O O . ALA A 1 155 ? 5.066 -2.281 3.451 1 96.56 155 ALA A O 1
ATOM 1260 N N . SER A 1 156 ? 3.812 -2.695 1.675 1 94.56 156 SER A N 1
ATOM 1261 C CA . SER A 1 156 ? 2.814 -1.697 2.045 1 94.56 156 SER A CA 1
ATOM 1262 C C . SER A 1 156 ? 2.17 -2.029 3.385 1 94.56 156 SER A C 1
ATOM 1264 O O . SER A 1 156 ? 1.991 -1.148 4.23 1 94.56 156 SER A O 1
ATOM 1266 N N . LEU A 1 157 ? 1.807 -3.277 3.619 1 92.81 157 LEU A N 1
ATOM 1267 C CA . LEU A 1 157 ? 1.194 -3.691 4.875 1 92.81 157 LEU A CA 1
ATOM 1268 C C . LEU A 1 157 ? 2.174 -3.537 6.035 1 92.81 157 LEU A C 1
ATOM 1270 O O . LEU A 1 157 ? 1.792 -3.094 7.121 1 92.81 157 LEU A O 1
ATOM 1274 N N . LEU A 1 158 ? 3.387 -3.857 5.789 1 94.06 158 LEU A N 1
ATOM 1275 C CA . LEU A 1 158 ? 4.41 -3.768 6.824 1 94.06 158 LEU A CA 1
ATOM 1276 C C . LEU A 1 158 ? 4.711 -2.312 7.168 1 94.06 158 LEU A C 1
ATOM 1278 O O . LEU A 1 158 ? 4.84 -1.963 8.344 1 94.06 158 LEU A O 1
ATOM 1282 N N . ALA A 1 159 ? 4.812 -1.487 6.148 1 94.06 159 ALA A N 1
ATOM 1283 C CA . ALA A 1 159 ? 5.141 -0.079 6.348 1 94.06 159 ALA A CA 1
ATOM 1284 C C . ALA A 1 159 ? 4.066 0.624 7.172 1 94.06 159 ALA A C 1
ATOM 1286 O O . ALA A 1 159 ? 4.332 1.65 7.805 1 94.06 159 ALA A O 1
ATOM 1287 N N . ASN A 1 160 ? 2.898 0.084 7.172 1 90 160 ASN A N 1
ATOM 1288 C CA . ASN A 1 160 ? 1.778 0.714 7.859 1 90 160 ASN A CA 1
ATOM 1289 C C . ASN A 1 160 ? 1.382 -0.063 9.109 1 90 160 ASN A C 1
ATOM 1291 O O . ASN A 1 160 ? 0.299 0.148 9.664 1 90 160 ASN A O 1
ATOM 1295 N N . ASN A 1 161 ? 2.199 -0.982 9.555 1 83.62 161 ASN A N 1
ATOM 1296 C CA . ASN A 1 161 ? 2.094 -1.706 10.812 1 83.62 161 ASN A CA 1
ATOM 1297 C C . ASN A 1 161 ? 0.842 -2.578 10.859 1 83.62 161 ASN A C 1
ATOM 1299 O O . ASN A 1 161 ? 0.207 -2.709 11.906 1 83.62 161 ASN A O 1
ATOM 1303 N N . THR A 1 162 ? 0.476 -3.111 9.766 1 83.19 162 THR A N 1
ATOM 1304 C CA . THR A 1 162 ? -0.68 -3.996 9.672 1 83.19 162 THR A CA 1
ATOM 1305 C C . THR A 1 162 ? -0.248 -5.457 9.727 1 83.19 162 THR A C 1
ATOM 1307 O O . THR A 1 162 ? -1.084 -6.352 9.875 1 83.19 162 THR A O 1
ATOM 1310 N N . MET A 1 163 ? 1.016 -5.66 9.625 1 86.75 163 MET A N 1
ATOM 1311 C CA . MET A 1 163 ? 1.604 -6.996 9.656 1 86.75 163 MET A CA 1
ATOM 1312 C C . MET A 1 163 ? 2.885 -7.008 10.484 1 86.75 163 MET A C 1
ATOM 1314 O O . MET A 1 163 ? 3.51 -5.965 10.68 1 86.75 163 MET A O 1
ATOM 1318 N N . ILE A 1 164 ? 3.139 -8.141 11.031 1 89.31 164 ILE A N 1
ATOM 1319 C CA . ILE A 1 164 ? 4.414 -8.359 11.703 1 89.31 164 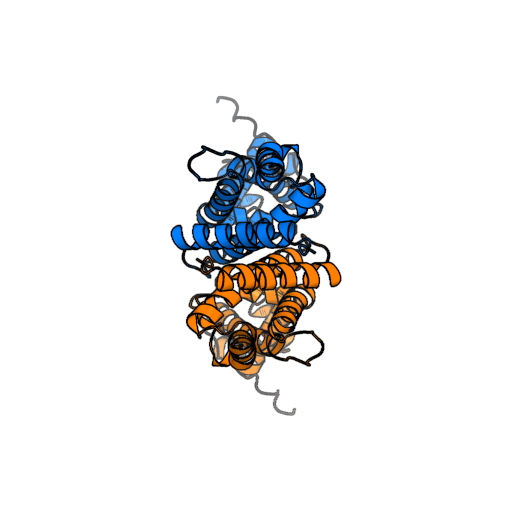ILE A CA 1
ATOM 1320 C C . ILE A 1 164 ? 5.418 -8.977 10.734 1 89.31 164 ILE A C 1
ATOM 1322 O O . ILE A 1 164 ? 5.098 -9.938 10.023 1 89.31 164 ILE A O 1
ATOM 1326 N N . TYR A 1 165 ? 6.559 -8.391 10.719 1 95 165 TYR A N 1
ATOM 1327 C CA . TYR A 1 165 ? 7.582 -8.883 9.805 1 95 165 TYR A CA 1
ATOM 1328 C C . TYR A 1 165 ? 8 -10.297 10.156 1 95 165 TYR A C 1
ATOM 1330 O O . TYR A 1 165 ? 8.328 -10.586 11.312 1 95 165 TYR A O 1
ATOM 1338 N N . ASP A 1 166 ? 7.945 -11.156 9.281 1 96 166 ASP A N 1
ATOM 1339 C CA . ASP A 1 166 ? 8.406 -12.539 9.336 1 96 166 ASP A CA 1
ATOM 1340 C C . ASP A 1 166 ? 9.203 -12.906 8.078 1 96 166 ASP A C 1
ATOM 1342 O O . ASP A 1 166 ? 8.625 -13.109 7.012 1 96 166 ASP A O 1
ATOM 1346 N N . LYS A 1 167 ? 10.562 -12.977 8.258 1 96.75 167 LYS A N 1
ATOM 1347 C CA . LYS A 1 167 ? 11.461 -13.195 7.121 1 96.75 167 LYS A CA 1
ATOM 1348 C C . LYS A 1 167 ? 11.094 -14.469 6.367 1 96.75 167 LYS A C 1
ATOM 1350 O O . LYS A 1 167 ? 11.055 -14.484 5.137 1 96.75 167 LYS A O 1
ATOM 1355 N N . THR A 1 168 ? 10.836 -15.531 7.051 1 96.56 168 THR A N 1
ATOM 1356 C CA . THR A 1 168 ? 10.508 -16.812 6.449 1 96.56 168 THR A CA 1
ATOM 1357 C C . THR A 1 168 ? 9.219 -16.719 5.641 1 96.56 168 THR A C 1
ATOM 1359 O O . THR A 1 168 ? 9.133 -17.234 4.523 1 96.56 168 THR A O 1
ATOM 1362 N N . TYR A 1 169 ? 8.25 -16.078 6.188 1 94.88 169 TYR A N 1
ATOM 1363 C CA . TYR A 1 169 ? 6.984 -15.875 5.484 1 94.88 169 TYR A CA 1
ATOM 1364 C C . TYR A 1 169 ? 7.199 -15.109 4.184 1 94.88 169 TYR A C 1
ATOM 1366 O O . TYR A 1 169 ? 6.645 -15.477 3.143 1 94.88 169 TYR A O 1
ATOM 1374 N N . CYS A 1 170 ? 8 -14.078 4.227 1 97.19 170 CYS A N 1
ATOM 1375 C CA . CYS A 1 170 ? 8.258 -13.25 3.049 1 97.19 170 CYS A CA 1
ATOM 1376 C C . CYS A 1 170 ? 8.961 -14.055 1.962 1 97.19 170 CYS A C 1
ATOM 1378 O O . CYS A 1 170 ? 8.586 -13.977 0.79 1 97.19 170 CYS A O 1
ATOM 1380 N N . ILE A 1 171 ? 9.945 -14.836 2.365 1 97.31 171 ILE A N 1
ATOM 1381 C CA . ILE A 1 171 ? 10.688 -15.648 1.411 1 97.31 171 ILE A CA 1
ATOM 1382 C C . ILE A 1 171 ? 9.742 -16.641 0.741 1 97.31 171 ILE A C 1
ATOM 1384 O O . ILE A 1 171 ? 9.75 -16.797 -0.484 1 97.31 171 ILE A O 1
ATOM 1388 N N . LYS A 1 172 ? 8.938 -17.297 1.535 1 96 172 LYS A N 1
ATOM 1389 C CA . LYS A 1 172 ? 8.008 -18.297 1.013 1 96 172 LYS A CA 1
ATOM 1390 C C . LYS A 1 172 ? 7.004 -17.656 0.053 1 96 172 LYS A C 1
ATOM 1392 O O . LYS A 1 172 ? 6.723 -18.203 -1.015 1 96 172 LYS A O 1
ATOM 1397 N N . THR A 1 173 ? 6.488 -16.562 0.468 1 96.12 173 THR A N 1
ATOM 1398 C CA . THR A 1 173 ? 5.469 -15.875 -0.318 1 96.12 173 THR A CA 1
ATOM 1399 C C . THR A 1 173 ? 6.043 -15.391 -1.646 1 96.12 173 THR A C 1
ATOM 1401 O O . THR A 1 173 ? 5.418 -15.555 -2.695 1 96.12 173 THR A O 1
ATOM 1404 N N . LEU A 1 174 ? 7.207 -14.82 -1.65 1 97.25 174 LEU A N 1
ATOM 1405 C CA . LEU A 1 174 ? 7.848 -14.367 -2.879 1 97.25 174 LEU A CA 1
ATOM 1406 C C . LEU A 1 174 ? 8.211 -15.555 -3.768 1 97.25 174 LEU A C 1
ATOM 1408 O O . LEU A 1 174 ? 8.094 -15.477 -4.992 1 97.25 174 LEU A O 1
ATOM 1412 N N . SER A 1 175 ? 8.68 -16.625 -3.162 1 96.38 175 SER A N 1
ATOM 1413 C CA . SER A 1 175 ? 8.992 -17.828 -3.918 1 96.38 175 SER A CA 1
ATOM 1414 C C . SER A 1 175 ? 7.746 -18.391 -4.59 1 96.38 175 SER A C 1
ATOM 1416 O O . SER A 1 175 ? 7.801 -18.828 -5.746 1 96.38 175 SER A O 1
ATOM 1418 N N . ASN A 1 176 ? 6.648 -18.406 -3.848 1 96.56 176 ASN A N 1
ATOM 1419 C CA . ASN A 1 176 ? 5.391 -18.859 -4.434 1 96.56 176 ASN A CA 1
ATOM 1420 C C . ASN A 1 176 ? 5.004 -18.016 -5.645 1 96.56 176 ASN A C 1
ATOM 1422 O O . ASN A 1 176 ? 4.559 -18.562 -6.66 1 96.56 176 ASN A O 1
ATOM 1426 N N . ALA A 1 177 ? 5.141 -16.703 -5.531 1 96.25 177 ALA A N 1
ATOM 1427 C CA . ALA A 1 177 ? 4.816 -15.812 -6.641 1 96.25 177 ALA A CA 1
ATOM 1428 C C . ALA A 1 177 ? 5.688 -16.109 -7.855 1 96.25 177 ALA A C 1
ATOM 1430 O O . ALA A 1 177 ? 5.188 -16.203 -8.984 1 96.25 177 ALA A O 1
ATOM 1431 N N . TYR A 1 178 ? 6.969 -16.297 -7.617 1 94.94 178 TYR A N 1
ATOM 1432 C CA . TYR A 1 178 ? 7.906 -16.594 -8.695 1 94.94 178 TYR A CA 1
ATOM 1433 C C . TYR A 1 178 ? 7.574 -17.938 -9.344 1 94.94 178 TYR A C 1
ATOM 1435 O O . TYR A 1 178 ? 7.449 -18.016 -10.57 1 94.94 178 TYR A O 1
ATOM 1443 N N . LEU A 1 179 ? 7.453 -18.953 -8.57 1 95 179 LEU A N 1
ATOM 1444 C CA . LEU A 1 179 ? 7.211 -20.297 -9.086 1 95 179 LEU A CA 1
ATOM 1445 C C . LEU A 1 179 ? 5.867 -20.375 -9.805 1 95 179 LEU A C 1
ATOM 1447 O O . LEU A 1 179 ? 5.746 -21.031 -10.844 1 95 179 LEU A O 1
ATOM 1451 N N . GLY A 1 180 ? 4.844 -19.75 -9.195 1 95.75 180 GLY A N 1
ATOM 1452 C CA . GLY A 1 180 ? 3.557 -19.688 -9.867 1 95.75 180 GLY A CA 1
ATOM 1453 C C . GLY A 1 180 ? 3.629 -19.047 -11.242 1 95.75 180 GLY A C 1
ATOM 1454 O O . GLY A 1 180 ? 3.074 -19.562 -12.211 1 95.75 180 GLY A O 1
ATOM 1455 N N . ALA A 1 181 ? 4.309 -17.922 -11.305 1 95 181 ALA A N 1
ATOM 1456 C CA . ALA A 1 181 ? 4.465 -17.234 -12.578 1 95 181 ALA A CA 1
ATOM 1457 C C . ALA A 1 181 ? 5.223 -18.094 -13.586 1 95 181 ALA A C 1
ATOM 1459 O O . ALA A 1 181 ? 4.867 -18.141 -14.766 1 95 181 ALA A O 1
ATOM 1460 N N . MET A 1 182 ? 6.238 -18.797 -13.125 1 92.56 182 MET A N 1
ATOM 1461 C CA . MET A 1 182 ? 7.043 -19.656 -13.984 1 92.56 182 MET A CA 1
ATOM 1462 C C . MET A 1 182 ? 6.199 -20.797 -14.547 1 92.56 182 MET A C 1
ATOM 1464 O O . MET A 1 182 ? 6.309 -21.125 -15.734 1 92.56 182 MET A O 1
ATOM 1468 N N . TYR A 1 183 ? 5.441 -21.328 -13.703 1 92.56 183 TYR A N 1
ATOM 1469 C CA . TYR A 1 183 ? 4.582 -22.422 -14.148 1 92.56 183 TYR A CA 1
ATOM 1470 C C . TYR A 1 183 ? 3.602 -21.938 -15.219 1 92.56 183 TYR A C 1
ATOM 1472 O O . TYR A 1 183 ? 3.387 -22.625 -16.219 1 92.56 183 TYR A O 1
ATOM 1480 N N . LEU A 1 184 ? 3.02 -20.812 -14.961 1 94.06 184 LEU A N 1
ATOM 1481 C CA . LEU A 1 184 ? 2.061 -20.281 -15.914 1 94.06 184 LEU A CA 1
ATOM 1482 C C . LEU A 1 184 ? 2.74 -19.953 -17.234 1 94.06 184 LEU A C 1
ATOM 1484 O O . LEU A 1 184 ? 2.156 -20.156 -18.312 1 94.06 184 LEU A O 1
ATOM 1488 N N . MET A 1 185 ? 3.949 -19.438 -17.125 1 92.44 185 MET A N 1
ATOM 1489 C CA . MET A 1 185 ? 4.707 -19.125 -18.344 1 92.44 185 MET A CA 1
ATOM 1490 C C . MET A 1 185 ? 4.988 -20.375 -19.156 1 92.44 185 MET A C 1
ATOM 1492 O O . MET A 1 185 ? 4.809 -20.375 -20.375 1 92.44 185 MET A O 1
ATOM 1496 N N . LYS A 1 186 ? 5.387 -21.391 -18.547 1 89.62 186 LYS A N 1
ATOM 1497 C CA . LYS A 1 186 ? 5.715 -22.656 -19.203 1 89.62 186 LYS A CA 1
ATOM 1498 C C . LYS A 1 186 ? 4.484 -23.266 -19.875 1 89.62 186 LYS A C 1
ATOM 1500 O O . LYS A 1 186 ? 4.582 -23.875 -20.938 1 89.62 186 LYS A O 1
ATOM 1505 N N . GLU A 1 187 ? 3.365 -23.016 -19.25 1 88.25 187 GLU A N 1
ATOM 1506 C CA . GLU A 1 187 ? 2.123 -23.594 -19.766 1 88.25 187 GLU A CA 1
ATOM 1507 C C . GLU A 1 187 ? 1.486 -22.656 -20.797 1 88.25 187 GLU A C 1
ATOM 1509 O O . GLU A 1 187 ? 0.473 -23.016 -21.406 1 88.25 187 GLU A O 1
ATOM 1514 N N . GLY A 1 188 ? 2.111 -21.469 -21 1 84.94 188 GLY A N 1
ATOM 1515 C CA . GLY A 1 188 ? 1.567 -20.5 -21.953 1 84.94 188 GLY A CA 1
ATOM 1516 C C . GLY A 1 188 ? 0.323 -19.797 -21.438 1 84.94 188 GLY A C 1
ATOM 1517 O O . GLY A 1 188 ? -0.498 -19.328 -22.219 1 84.94 188 GLY A O 1
ATOM 1518 N N . ASN A 1 189 ? 0.186 -19.766 -20.031 1 82.62 189 ASN A N 1
ATOM 1519 C CA . ASN A 1 189 ? -1.043 -19.25 -19.438 1 82.62 189 ASN A CA 1
ATOM 1520 C C . ASN A 1 189 ? -0.801 -17.953 -18.672 1 82.62 189 ASN A C 1
ATOM 1522 O O . ASN A 1 189 ? -1.717 -17.406 -18.047 1 82.62 189 ASN A O 1
ATOM 1526 N N . LEU A 1 190 ? 0.489 -17.594 -18.688 1 82.69 190 LEU A N 1
ATOM 1527 C CA . LEU A 1 190 ? 0.712 -16.297 -18.078 1 82.69 190 LEU A CA 1
ATOM 1528 C C . LEU A 1 190 ? 0.11 -15.172 -18.922 1 82.69 190 LEU A C 1
ATOM 1530 O O . LEU A 1 190 ? 0.493 -14.992 -20.078 1 82.69 190 LEU A O 1
ATOM 1534 N N . LEU A 1 191 ? -0.944 -14.484 -18.359 1 74.62 191 LEU A N 1
ATOM 1535 C CA . LEU A 1 191 ? -1.792 -13.555 -19.094 1 74.62 191 LEU A CA 1
ATOM 1536 C C . LEU A 1 191 ? -1.137 -12.18 -19.188 1 74.62 191 LEU A C 1
ATOM 1538 O O . LEU A 1 191 ? -0.387 -11.781 -18.297 1 74.62 191 LEU A O 1
ATOM 1542 N N . MET B 1 1 ? -39.281 27.25 18.453 1 52.34 1 MET B N 1
ATOM 1543 C CA . MET B 1 1 ? -38.438 26.688 17.375 1 52.34 1 MET B CA 1
ATOM 1544 C C . MET B 1 1 ? -38.281 25.188 17.562 1 52.34 1 MET B C 1
ATOM 1546 O O . MET B 1 1 ? -38.25 24.688 18.703 1 52.34 1 MET B O 1
ATOM 1550 N N . PRO B 1 2 ? -38.625 24.328 16.625 1 51.69 2 PRO B N 1
ATOM 1551 C CA . PRO B 1 2 ? -38.438 22.906 16.906 1 51.69 2 PRO B CA 1
ATOM 1552 C C . PRO B 1 2 ? -37.062 22.578 17.5 1 51.69 2 PRO B C 1
ATOM 1554 O O . PRO B 1 2 ? -36.094 23.266 17.188 1 51.69 2 PRO B O 1
ATOM 1557 N N . PRO B 1 3 ? -37.125 21.859 18.578 1 55.66 3 PRO B N 1
ATOM 1558 C CA . PRO B 1 3 ? -35.812 21.609 19.219 1 55.66 3 PRO B CA 1
ATOM 1559 C C . PRO B 1 3 ? -34.75 21.141 18.234 1 55.66 3 PRO B C 1
ATOM 1561 O O . PRO B 1 3 ? -35.062 20.438 17.266 1 55.66 3 PRO B O 1
ATOM 1564 N N . LYS B 1 4 ? -33.75 22 18.078 1 60.41 4 LYS B N 1
ATOM 1565 C CA . LYS B 1 4 ? -32.625 21.625 17.203 1 60.41 4 LYS B CA 1
ATOM 1566 C C . LYS B 1 4 ? -32.281 20.156 17.375 1 60.41 4 LYS B C 1
ATOM 1568 O O . LYS B 1 4 ? -32.344 19.625 18.484 1 60.41 4 LYS B O 1
ATOM 1573 N N . ALA B 1 5 ? -32.406 19.359 16.406 1 67.75 5 ALA B N 1
ATOM 1574 C CA . ALA B 1 5 ? -32.094 17.938 16.438 1 67.75 5 ALA B CA 1
ATOM 1575 C C . ALA B 1 5 ? -30.812 17.672 17.234 1 67.75 5 ALA B C 1
ATOM 1577 O O . ALA B 1 5 ? -29.812 18.375 17.062 1 67.75 5 ALA B O 1
ATOM 1578 N N . LYS B 1 6 ? -31.047 16.828 18.297 1 89.12 6 LYS B N 1
ATOM 1579 C CA . LYS B 1 6 ? -29.953 16.5 19.203 1 89.12 6 LYS B CA 1
ATOM 1580 C C . LYS B 1 6 ? -28.859 15.727 18.469 1 89.12 6 LYS B C 1
ATOM 1582 O O . LYS B 1 6 ? -29.125 14.75 17.781 1 89.12 6 LYS B O 1
ATOM 1587 N N . ILE B 1 7 ? -27.703 16.375 18.328 1 95.81 7 ILE B N 1
ATOM 1588 C CA . ILE B 1 7 ? -26.547 15.703 17.766 1 95.81 7 ILE B CA 1
ATOM 1589 C C . ILE B 1 7 ? -26.234 14.43 18.547 1 95.81 7 ILE B C 1
ATOM 1591 O O . ILE B 1 7 ? -26.156 14.469 19.781 1 95.81 7 ILE B O 1
ATOM 1595 N N . THR B 1 8 ? -26.156 13.305 17.859 1 96.94 8 THR B N 1
ATOM 1596 C CA . THR B 1 8 ? -25.828 12.039 18.5 1 96.94 8 THR B CA 1
ATOM 1597 C C . THR B 1 8 ? -24.375 11.656 18.234 1 96.94 8 THR B C 1
ATOM 1599 O O . THR B 1 8 ? -23.719 12.242 17.375 1 96.94 8 THR B O 1
ATOM 1602 N N . ARG B 1 9 ? -23.969 10.688 19.031 1 97.94 9 ARG B N 1
ATOM 1603 C CA . ARG B 1 9 ? -22.625 10.141 18.844 1 97.94 9 ARG B CA 1
ATOM 1604 C C . ARG B 1 9 ? -22.453 9.609 17.422 1 97.94 9 ARG B C 1
ATOM 1606 O O . ARG B 1 9 ? -21.406 9.844 16.797 1 97.94 9 ARG B O 1
ATOM 1613 N N . GLU B 1 10 ? -23.484 8.938 16.922 1 98.19 10 GLU B N 1
ATOM 1614 C CA . GLU B 1 10 ? -23.438 8.32 15.594 1 98.19 10 GLU B CA 1
ATOM 1615 C C . GLU B 1 10 ? -23.359 9.375 14.492 1 98.19 10 GLU B C 1
ATOM 1617 O O . GLU B 1 10 ? -22.688 9.18 13.484 1 98.19 10 GLU B O 1
ATOM 1622 N N . MET B 1 11 ? -24.016 10.438 14.695 1 98.38 11 MET B N 1
ATOM 1623 C CA . MET B 1 11 ? -23.969 11.523 13.719 1 98.38 11 MET B CA 1
ATOM 1624 C C . MET B 1 11 ? -22.562 12.078 13.586 1 98.38 11 MET B C 1
ATOM 1626 O O . MET B 1 11 ? -22.125 12.43 12.484 1 98.38 11 MET B O 1
ATOM 1630 N N . ILE B 1 12 ? -21.859 12.141 14.672 1 98.56 12 ILE B N 1
ATOM 1631 C CA . ILE B 1 12 ? -20.484 12.641 14.695 1 98.56 12 ILE B CA 1
ATOM 1632 C C . ILE B 1 12 ? -19.578 11.688 13.922 1 98.56 12 ILE B C 1
ATOM 1634 O O . ILE B 1 12 ? -18.781 12.117 13.086 1 98.56 12 ILE B O 1
ATOM 1638 N N . ILE B 1 13 ? -19.781 10.43 14.164 1 98.69 13 ILE B N 1
ATOM 1639 C CA . ILE B 1 13 ? -18.984 9.398 13.508 1 98.69 13 ILE B CA 1
ATOM 1640 C C . ILE B 1 13 ? -19.266 9.422 12 1 98.69 13 ILE B C 1
ATOM 1642 O O . ILE B 1 13 ? -18.328 9.344 11.195 1 98.69 13 ILE B O 1
ATOM 1646 N N . ASP B 1 14 ? -20.531 9.602 11.656 1 98.75 14 ASP B N 1
ATOM 1647 C CA . ASP B 1 14 ? -20.906 9.641 10.25 1 98.75 14 ASP B CA 1
ATOM 1648 C C . ASP B 1 14 ? -20.297 10.852 9.555 1 98.75 14 ASP B C 1
ATOM 1650 O O . ASP B 1 14 ? -19.812 10.742 8.422 1 98.75 14 ASP B O 1
ATOM 1654 N N . ALA B 1 15 ? -20.344 11.922 10.211 1 98.75 15 ALA B N 1
ATOM 1655 C CA . ALA B 1 15 ? -19.766 13.141 9.656 1 98.75 15 ALA B CA 1
ATOM 1656 C C . ALA B 1 15 ? -18.25 12.984 9.461 1 98.75 15 ALA B C 1
ATOM 1658 O O . ALA B 1 15 ? -17.719 13.359 8.414 1 98.75 15 ALA B O 1
ATOM 1659 N N . ALA B 1 16 ? -17.594 12.43 10.43 1 98.69 16 ALA B N 1
ATOM 1660 C CA . ALA B 1 16 ? -16.156 12.203 10.344 1 98.69 16 ALA B CA 1
ATOM 1661 C C . ALA B 1 16 ? -15.812 11.273 9.188 1 98.69 16 ALA B C 1
ATOM 1663 O O . ALA B 1 16 ? -14.859 11.516 8.453 1 98.69 16 ALA B O 1
ATOM 1664 N N . LEU B 1 17 ? -16.594 10.227 9.055 1 98.69 17 LEU B N 1
ATOM 1665 C CA . LEU B 1 17 ? -16.375 9.273 7.973 1 98.69 17 LEU B CA 1
ATOM 1666 C C . LEU B 1 17 ? -16.531 9.953 6.617 1 98.69 17 LEU B C 1
ATOM 1668 O O . LEU B 1 17 ? -15.75 9.703 5.695 1 98.69 17 LEU B O 1
ATOM 1672 N N . GLU B 1 18 ? -17.516 10.781 6.52 1 98.75 18 GLU B N 1
ATOM 1673 C CA . GLU B 1 18 ? -17.734 11.5 5.266 1 98.75 18 GLU B CA 1
ATOM 1674 C C . GLU B 1 18 ? -16.578 12.445 4.957 1 98.75 18 GLU B C 1
ATOM 1676 O O . GLU B 1 18 ? -16.156 12.562 3.803 1 98.75 18 GLU B O 1
ATOM 1681 N N . ILE B 1 19 ? -16.094 13.109 5.949 1 98.62 19 ILE B N 1
ATOM 1682 C CA . ILE B 1 19 ? -14.945 13.984 5.781 1 98.62 19 ILE B CA 1
ATOM 1683 C C . ILE B 1 19 ? -13.734 13.172 5.32 1 98.62 19 ILE B C 1
ATOM 1685 O O . ILE B 1 19 ? -13.039 13.555 4.379 1 98.62 19 ILE B O 1
ATOM 1689 N N . ALA B 1 20 ? -13.531 12.008 5.941 1 98.06 20 ALA B N 1
ATOM 1690 C CA . ALA B 1 20 ? -12.43 11.125 5.551 1 98.06 20 ALA B CA 1
ATOM 1691 C C . ALA B 1 20 ? -12.555 10.711 4.086 1 98.06 20 ALA B C 1
ATOM 1693 O O . ALA B 1 20 ? -11.57 10.711 3.35 1 98.06 20 ALA B O 1
ATOM 1694 N N . ARG B 1 21 ? -13.781 10.422 3.691 1 98.12 21 ARG B N 1
ATOM 1695 C CA . ARG B 1 21 ? -14.039 9.93 2.342 1 98.12 21 ARG B CA 1
ATOM 1696 C C . ARG B 1 21 ? -13.844 11.039 1.31 1 98.12 21 ARG B C 1
ATOM 1698 O O . ARG B 1 21 ? -13.266 10.805 0.245 1 98.12 21 ARG B O 1
ATOM 1705 N N . GLN B 1 22 ? -14.203 12.25 1.667 1 97.69 22 GLN B N 1
ATOM 1706 C CA . GLN B 1 22 ? -14.258 13.328 0.683 1 97.69 22 GLN B CA 1
ATOM 1707 C C . GLN B 1 22 ? -12.969 14.148 0.694 1 97.69 22 GLN B C 1
ATOM 1709 O O . GLN B 1 22 ? -12.5 14.594 -0.357 1 97.69 22 GLN B O 1
ATOM 1714 N N . GLU B 1 23 ? -12.367 14.281 1.889 1 96.69 23 GLU B N 1
ATOM 1715 C CA . GLU B 1 23 ? -11.289 15.258 2.014 1 96.69 23 GLU B CA 1
ATOM 1716 C C . GLU B 1 23 ? -10.039 14.617 2.598 1 96.69 23 GLU B C 1
ATOM 1718 O O . GLU B 1 23 ? -8.961 15.219 2.58 1 96.69 23 GLU B O 1
ATOM 1723 N N . GLY B 1 24 ? -10.156 13.43 3.078 1 96.06 24 GLY B N 1
ATOM 1724 C CA . GLY B 1 24 ? -9.031 12.789 3.738 1 96.06 24 GLY B CA 1
ATOM 1725 C C . GLY B 1 24 ? -9.125 12.836 5.254 1 96.06 24 GLY B C 1
ATOM 1726 O O . GLY B 1 24 ? -9.602 13.82 5.82 1 96.06 24 GLY B O 1
ATOM 1727 N N . ALA B 1 25 ? -8.641 11.844 5.855 1 95.75 25 ALA B N 1
ATOM 1728 C CA . ALA B 1 25 ? -8.781 11.664 7.297 1 95.75 25 ALA B CA 1
ATOM 1729 C C . ALA B 1 25 ? -8.062 12.773 8.062 1 95.75 25 ALA B C 1
ATOM 1731 O O . ALA B 1 25 ? -8.438 13.094 9.195 1 95.75 25 ALA B O 1
ATOM 1732 N N . GLU B 1 26 ? -7.016 13.344 7.48 1 92.94 26 GLU B N 1
ATOM 1733 C CA . GLU B 1 26 ? -6.254 14.406 8.125 1 92.94 26 GLU B CA 1
ATOM 1734 C C . GLU B 1 26 ? -7.113 15.648 8.336 1 92.94 26 GLU B C 1
ATOM 1736 O O . GLU B 1 26 ? -6.766 16.531 9.133 1 92.94 26 GLU B O 1
ATOM 1741 N N . ASN B 1 27 ? -8.234 15.703 7.758 1 97.12 27 ASN B N 1
ATOM 1742 C CA . ASN B 1 27 ? -9.109 16.875 7.848 1 97.12 27 ASN B CA 1
ATOM 1743 C C . ASN B 1 27 ? -10.195 16.672 8.891 1 97.12 27 ASN B C 1
ATOM 1745 O O . ASN B 1 27 ? -11.039 17.547 9.094 1 97.12 27 ASN B O 1
ATOM 1749 N N . ILE B 1 28 ? -10.188 15.555 9.539 1 97.81 28 ILE B N 1
ATOM 1750 C CA . ILE B 1 28 ? -11.102 15.336 10.656 1 97.81 28 ILE B CA 1
ATOM 1751 C C . ILE B 1 28 ? -10.617 16.109 11.875 1 97.81 28 ILE B C 1
ATOM 1753 O O . ILE B 1 28 ? -9.609 15.758 12.492 1 97.81 28 ILE B O 1
ATOM 1757 N N . ASN B 1 29 ? -11.289 17.094 12.211 1 97.62 29 ASN B N 1
ATOM 1758 C CA . ASN B 1 29 ? -11.078 17.844 13.438 1 97.62 29 ASN B CA 1
ATOM 1759 C C . ASN B 1 29 ? -12.383 18.422 13.977 1 97.62 29 ASN B C 1
ATOM 1761 O O . ASN B 1 29 ? -13.43 18.281 13.344 1 97.62 29 ASN B O 1
ATOM 1765 N N . ALA B 1 30 ? -12.289 18.984 15.195 1 96.88 30 ALA B N 1
ATOM 1766 C CA . ALA B 1 30 ? -13.5 19.469 15.852 1 96.88 30 ALA B CA 1
ATOM 1767 C C . ALA B 1 30 ? -14.203 20.516 15 1 96.88 30 ALA B C 1
ATOM 1769 O O . ALA B 1 30 ? -15.438 20.516 14.898 1 96.88 30 ALA B O 1
ATOM 1770 N N . ARG B 1 31 ? -13.453 21.281 14.367 1 97.38 31 ARG B N 1
ATOM 1771 C CA . ARG B 1 31 ? -14.008 22.375 13.57 1 97.38 31 ARG B CA 1
ATOM 1772 C C . ARG B 1 31 ? -14.719 21.828 12.328 1 97.38 31 ARG B C 1
ATOM 1774 O O . ARG B 1 31 ? -15.867 22.203 12.055 1 97.38 31 ARG B O 1
ATOM 1781 N N . THR B 1 32 ? -14.117 20.984 11.562 1 98.31 32 THR B N 1
ATOM 1782 C CA . THR B 1 32 ? -14.68 20.484 10.312 1 98.31 32 THR B CA 1
ATOM 1783 C C . THR B 1 32 ? -15.898 19.594 10.586 1 98.31 32 THR B C 1
ATOM 1785 O O . THR B 1 32 ? -16.875 19.641 9.844 1 98.31 32 THR B O 1
ATOM 1788 N N . VAL B 1 33 ? -15.867 18.828 11.633 1 98.56 33 VAL B N 1
ATOM 1789 C CA . VAL B 1 33 ? -16.969 17.953 11.977 1 98.56 33 VAL B CA 1
ATOM 1790 C C . VAL B 1 33 ? -18.172 18.781 12.406 1 98.56 33 VAL B C 1
ATOM 1792 O O . VAL B 1 33 ? -19.297 18.547 11.953 1 98.56 33 VAL B O 1
ATOM 1795 N N . SER B 1 34 ? -17.922 19.781 13.266 1 98 34 SER B N 1
ATOM 1796 C CA . SER B 1 34 ? -19.016 20.625 13.727 1 98 34 SER B CA 1
ATOM 1797 C C . SER B 1 34 ? -19.641 21.422 12.578 1 98 34 SER B C 1
ATOM 1799 O O . SER B 1 34 ? -20.859 21.578 12.5 1 98 34 SER B O 1
ATOM 1801 N N . LYS B 1 35 ? -18.812 21.875 11.695 1 98.19 35 LYS B N 1
ATOM 1802 C CA . LYS B 1 35 ? -19.297 22.594 10.516 1 98.19 35 LYS B CA 1
ATOM 1803 C C . LYS B 1 35 ? -20.188 21.703 9.656 1 98.19 35 LYS B C 1
ATOM 1805 O O . LYS B 1 35 ? -21.25 22.125 9.195 1 98.19 35 LYS B O 1
ATOM 1810 N N . LYS B 1 36 ? -19.75 20.484 9.477 1 97.81 36 LYS B N 1
ATOM 1811 C CA . LYS B 1 36 ? -20.516 19.547 8.664 1 97.81 36 LYS B CA 1
ATOM 1812 C C . LYS B 1 36 ? -21.891 19.281 9.281 1 97.81 36 LYS B C 1
ATOM 1814 O O . LYS B 1 36 ? -22.875 19.109 8.562 1 97.81 36 LYS B O 1
ATOM 1819 N N . LEU B 1 37 ? -21.906 19.297 10.578 1 97.88 37 LEU B N 1
ATOM 1820 C CA . LEU B 1 37 ? -23.141 18.984 11.305 1 97.88 37 LEU B CA 1
ATOM 1821 C C . LEU B 1 37 ? -23.922 20.25 11.609 1 97.88 37 LEU B C 1
ATOM 1823 O O . LEU B 1 37 ? -25.016 20.188 12.18 1 97.88 37 LEU B O 1
ATOM 1827 N N . SER B 1 38 ? -23.391 21.406 11.234 1 97 38 SER B N 1
ATOM 1828 C CA . SER B 1 38 ? -24 22.688 11.539 1 97 38 SER B CA 1
ATOM 1829 C C . SER B 1 38 ? -24.344 22.812 13.016 1 97 38 SER B C 1
ATOM 1831 O O . SER B 1 38 ? -25.469 23.141 13.383 1 97 38 SER B O 1
ATOM 1833 N N . CYS B 1 39 ? -23.312 22.562 13.797 1 96.44 39 CYS B N 1
ATOM 1834 C CA . CYS B 1 39 ? -23.469 22.656 15.242 1 96.44 39 CYS B CA 1
ATOM 1835 C C . CYS B 1 39 ? -22.219 23.234 15.883 1 96.44 39 CYS B C 1
ATOM 1837 O O . CYS B 1 39 ? -21.234 23.516 15.195 1 96.44 39 CYS B O 1
ATOM 1839 N N . SER B 1 40 ? -22.328 23.5 17.188 1 95.12 40 SER B N 1
ATOM 1840 C CA . SER B 1 40 ? -21.141 23.875 17.938 1 95.12 40 SER B CA 1
ATOM 1841 C C . SER B 1 40 ? -20.25 22.672 18.188 1 95.12 40 SER B C 1
ATOM 1843 O O . SER B 1 40 ? -20.625 21.531 17.906 1 95.12 40 SER B O 1
ATOM 1845 N N . THR B 1 41 ? -18.984 22.953 18.781 1 95.69 41 THR B N 1
ATOM 1846 C CA . THR B 1 41 ? -18.047 21.859 19.062 1 95.69 41 THR B CA 1
ATOM 1847 C C . THR B 1 41 ? -18.438 21.125 20.328 1 95.69 41 THR B C 1
ATOM 1849 O O . THR B 1 41 ? -17.953 20.031 20.594 1 95.69 41 THR B O 1
ATOM 1852 N N . GLN B 1 42 ? -19.375 21.641 21.062 1 94.88 42 GLN B N 1
ATOM 1853 C CA . GLN B 1 42 ? -19.688 21.125 22.391 1 94.88 42 GLN B CA 1
ATOM 1854 C C . GLN B 1 42 ? -20.203 19.688 22.312 1 94.88 42 GLN B C 1
ATOM 1856 O O . GLN B 1 42 ? -19.797 18.844 23.109 1 94.88 42 GLN B O 1
ATOM 1861 N N . PRO B 1 43 ? -21.078 19.406 21.406 1 95.81 43 PRO B N 1
ATOM 1862 C CA . PRO B 1 43 ? -21.547 18.016 21.328 1 95.81 43 PRO B CA 1
ATOM 1863 C C . PRO B 1 43 ? -20.422 17.031 21.062 1 95.81 43 PRO B C 1
ATOM 1865 O O . PRO B 1 43 ? -20.438 15.898 21.562 1 95.81 43 PRO B O 1
ATOM 1868 N N . ILE B 1 44 ? -19.438 17.359 20.25 1 97 44 ILE B N 1
ATOM 1869 C CA . ILE B 1 44 ? -18.297 16.484 19.953 1 97 44 ILE B CA 1
ATOM 1870 C C . ILE B 1 44 ? -17.531 16.203 21.25 1 97 44 ILE B C 1
ATOM 1872 O O . ILE B 1 44 ? -17.219 15.047 21.547 1 97 44 ILE B O 1
ATOM 1876 N N . LEU B 1 45 ? -17.391 17.281 22.047 1 94.69 45 LEU B N 1
ATOM 1877 C CA . LEU B 1 45 ? -16.641 17.172 23.297 1 94.69 45 LEU B CA 1
ATOM 1878 C C . LEU B 1 45 ? -17.422 16.391 24.344 1 94.69 45 LEU B C 1
ATOM 1880 O O . LEU B 1 45 ? -16.844 15.766 25.219 1 94.69 45 LEU B O 1
ATOM 1884 N N . TYR B 1 46 ? -18.641 16.484 24.219 1 95.56 46 TYR B N 1
ATOM 1885 C CA . TYR B 1 46 ? -19.5 15.742 25.141 1 95.56 46 TYR B CA 1
ATOM 1886 C C . TYR B 1 46 ? -19.328 14.234 24.953 1 95.56 46 TYR B C 1
ATOM 1888 O O . TYR B 1 46 ? -19.219 13.492 25.938 1 95.56 46 TYR B O 1
ATOM 1896 N N . TYR B 1 47 ? -19.219 13.75 23.734 1 97.38 47 TYR B N 1
ATOM 1897 C CA . TYR B 1 47 ? -19.219 12.32 23.438 1 97.38 47 TYR B CA 1
ATOM 1898 C C . TYR B 1 47 ? -17.797 11.781 23.328 1 97.38 47 TYR B C 1
ATOM 1900 O O . TYR B 1 47 ? -17.562 10.594 23.531 1 97.38 47 TYR B O 1
ATOM 1908 N N . PHE B 1 48 ? -16.875 12.695 22.953 1 97.81 48 PHE B N 1
ATOM 1909 C CA . PHE B 1 48 ? -15.508 12.258 22.719 1 97.81 48 PHE B CA 1
ATOM 1910 C C . PHE B 1 48 ? -14.523 13.133 23.469 1 97.81 48 PHE B C 1
ATOM 1912 O O . PHE B 1 48 ? -14.586 14.359 23.406 1 97.81 48 PHE B O 1
ATOM 1919 N N . GLU B 1 49 ? -13.656 12.484 24.109 1 96.5 49 GLU B N 1
ATOM 1920 C CA . GLU B 1 49 ? -12.641 13.195 24.875 1 96.5 49 GLU B CA 1
ATOM 1921 C C . GLU B 1 49 ? -11.633 13.883 23.969 1 96.5 49 GLU B C 1
ATOM 1923 O O . GLU B 1 49 ? -11.188 15 24.25 1 96.5 49 GLU B O 1
ATOM 1928 N N . ARG B 1 50 ? -11.266 13.164 22.875 1 96.31 50 ARG B N 1
ATOM 1929 C CA . ARG B 1 50 ? -10.273 13.664 21.922 1 96.31 50 ARG B CA 1
ATOM 1930 C C . ARG B 1 50 ? -10.734 13.469 20.484 1 96.31 50 ARG B C 1
ATOM 1932 O O . ARG B 1 50 ? -11.508 12.547 20.203 1 96.31 50 ARG B O 1
ATOM 1939 N N . ILE B 1 51 ? -10.25 14.312 19.703 1 96.88 51 ILE B N 1
ATOM 1940 C CA . ILE B 1 51 ? -10.57 14.172 18.281 1 96.88 51 ILE B CA 1
ATOM 1941 C C . ILE B 1 51 ? -10.039 12.844 17.766 1 96.88 51 ILE B C 1
ATOM 1943 O O . ILE B 1 51 ? -10.648 12.227 16.875 1 96.88 51 ILE B O 1
ATOM 1947 N N . GLU B 1 52 ? -9.039 12.328 18.375 1 95.5 52 GLU B N 1
ATOM 1948 C CA . GLU B 1 52 ? -8.477 11.031 18 1 95.5 52 GLU B CA 1
ATOM 1949 C C . GLU B 1 52 ? -9.484 9.906 18.203 1 95.5 52 GLU B C 1
ATOM 1951 O O . GLU B 1 52 ? -9.523 8.953 17.422 1 95.5 52 GLU B O 1
ATOM 1956 N N . ASP B 1 53 ? -10.305 10.031 19.172 1 96.69 53 ASP B N 1
ATOM 1957 C CA . ASP B 1 53 ? -11.344 9.039 19.422 1 96.69 53 ASP B CA 1
ATOM 1958 C C . ASP B 1 53 ? -12.391 9.047 18.312 1 96.69 53 ASP B C 1
ATOM 1960 O O . ASP B 1 53 ? -12.953 8 17.984 1 96.69 53 ASP B O 1
ATOM 1964 N N . VAL B 1 54 ? -12.656 10.227 17.797 1 97.75 54 VAL B N 1
ATOM 1965 C CA . VAL B 1 54 ? -13.57 10.344 16.656 1 97.75 54 VAL B CA 1
ATOM 1966 C C . VAL B 1 54 ? -12.977 9.633 15.445 1 97.75 54 VAL B C 1
ATOM 1968 O O . VAL B 1 54 ? -13.672 8.891 14.75 1 97.75 54 VAL B O 1
ATOM 1971 N N . ARG B 1 55 ? -11.695 9.828 15.203 1 97 55 ARG B N 1
ATOM 1972 C CA . ARG B 1 55 ? -11.016 9.195 14.078 1 97 55 ARG B CA 1
ATOM 1973 C C . ARG B 1 55 ? -11.031 7.676 14.203 1 97 55 ARG B C 1
ATOM 1975 O O . ARG B 1 55 ? -11.273 6.969 13.227 1 97 55 ARG B O 1
ATOM 1982 N N . ILE B 1 56 ? -10.82 7.23 15.422 1 95.81 56 ILE B N 1
ATOM 1983 C CA . ILE B 1 56 ? -10.82 5.793 15.68 1 95.81 56 ILE B CA 1
ATOM 1984 C C . ILE B 1 56 ? -12.203 5.215 15.383 1 95.81 56 ILE B C 1
ATOM 1986 O O . ILE B 1 56 ? -12.328 4.188 14.719 1 95.81 56 ILE B O 1
ATOM 1990 N N . ALA B 1 57 ? -13.211 5.879 15.836 1 96.81 57 ALA B N 1
ATOM 1991 C CA . ALA B 1 57 ? -14.578 5.418 15.617 1 96.81 57 ALA B CA 1
ATOM 1992 C C . ALA B 1 57 ? -14.938 5.469 14.133 1 96.81 57 ALA B C 1
ATOM 1994 O O . ALA B 1 57 ? -15.586 4.555 13.617 1 96.81 57 ALA B O 1
ATOM 1995 N N . ALA B 1 58 ? -14.562 6.531 13.484 1 97.75 58 ALA B N 1
ATOM 1996 C CA . ALA B 1 58 ? -14.805 6.656 12.047 1 97.75 58 ALA B CA 1
ATOM 1997 C C . ALA B 1 58 ? -14.062 5.57 11.266 1 97.75 58 ALA B C 1
ATOM 1999 O O . ALA B 1 58 ? -14.586 5.031 10.289 1 97.75 58 ALA B O 1
ATOM 2000 N N . HIS B 1 59 ? -12.859 5.281 11.703 1 96.38 59 HIS B N 1
ATOM 2001 C CA . HIS B 1 59 ? -12.07 4.227 11.07 1 96.38 59 HIS B CA 1
ATOM 2002 C C . HIS B 1 59 ? -12.781 2.877 11.172 1 96.38 59 HIS B C 1
ATOM 2004 O O . HIS B 1 59 ? -12.859 2.137 10.188 1 96.38 59 HIS B O 1
ATOM 2010 N N . LYS B 1 60 ? -13.281 2.57 12.344 1 94.25 60 LYS B N 1
ATOM 2011 C CA . LYS B 1 60 ? -14.016 1.323 12.555 1 94.25 60 LYS B CA 1
ATOM 2012 C C . LYS B 1 60 ? -15.234 1.238 11.641 1 94.25 60 LYS B C 1
ATOM 2014 O O . LYS B 1 60 ? -15.484 0.196 11.031 1 94.25 60 LYS B O 1
ATOM 2019 N N . LYS B 1 61 ? -15.945 2.297 11.555 1 96.31 61 LYS B N 1
ATOM 2020 C CA . LYS B 1 61 ? -17.109 2.32 10.68 1 96.31 61 LYS B CA 1
ATOM 2021 C C . LYS B 1 61 ? -16.703 2.193 9.219 1 96.31 61 LYS B C 1
ATOM 2023 O O . LYS B 1 61 ? -17.375 1.515 8.438 1 96.31 61 LYS B O 1
ATOM 2028 N N . GLY B 1 62 ? -15.633 2.896 8.844 1 96 62 GLY B N 1
ATOM 2029 C CA . GLY B 1 62 ? -15.102 2.766 7.5 1 96 62 GLY B CA 1
ATOM 2030 C C . GLY B 1 62 ? -14.703 1.344 7.156 1 96 62 GLY B C 1
ATOM 2031 O O . GLY B 1 62 ? -14.898 0.895 6.023 1 96 62 GLY B O 1
ATOM 2032 N N . ARG B 1 63 ? -14.148 0.661 8.141 1 93.19 63 ARG B N 1
ATOM 2033 C CA . ARG B 1 63 ? -13.773 -0.738 7.949 1 93.19 63 ARG B CA 1
ATOM 2034 C C . ARG B 1 63 ? -15.008 -1.598 7.676 1 93.19 63 ARG B C 1
ATOM 2036 O O . ARG B 1 63 ? -14.977 -2.469 6.805 1 93.19 63 ARG B O 1
ATOM 2043 N N . GLU B 1 64 ? -16 -1.358 8.383 1 92.75 64 GLU B N 1
ATOM 2044 C CA . GLU B 1 64 ? -17.25 -2.082 8.156 1 92.75 64 GLU B CA 1
ATOM 2045 C C . GLU B 1 64 ? -17.812 -1.802 6.766 1 92.75 64 GLU B C 1
ATOM 2047 O O . GLU B 1 64 ? -18.281 -2.713 6.086 1 92.75 64 GLU B O 1
ATOM 2052 N N . PHE B 1 65 ? -17.781 -0.598 6.391 1 95.06 65 PHE B N 1
ATOM 2053 C CA . PHE B 1 65 ? -18.219 -0.22 5.051 1 95.06 65 PHE B CA 1
ATOM 2054 C C . PHE B 1 65 ? -17.375 -0.931 3.988 1 95.06 65 PHE B C 1
ATOM 2056 O O . PHE B 1 65 ? -17.922 -1.46 3.018 1 95.06 65 PHE B O 1
ATOM 2063 N N . HIS B 1 66 ? -16.078 -0.951 4.16 1 94.75 66 HIS B N 1
ATOM 2064 C CA . HIS B 1 66 ? -15.172 -1.61 3.234 1 94.75 66 HIS B CA 1
ATOM 2065 C C . HIS B 1 66 ? -15.477 -3.1 3.123 1 94.75 66 HIS B C 1
ATOM 2067 O O . HIS B 1 66 ? -15.523 -3.648 2.02 1 94.75 66 HIS B O 1
ATOM 2073 N N . ILE B 1 67 ? -15.648 -3.725 4.27 1 92 67 ILE B N 1
ATOM 2074 C CA . ILE B 1 67 ? -15.945 -5.152 4.293 1 92 67 ILE B CA 1
ATOM 2075 C C . ILE B 1 67 ? -17.25 -5.422 3.541 1 92 67 ILE B C 1
ATOM 2077 O O . ILE B 1 67 ? -17.312 -6.324 2.701 1 92 67 ILE B O 1
ATOM 2081 N N . S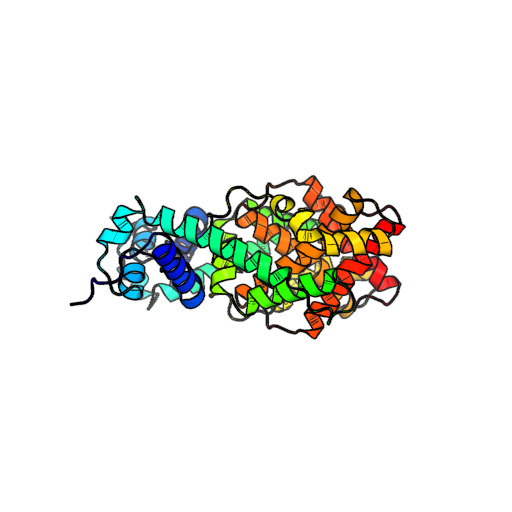ER B 1 68 ? -18.234 -4.617 3.812 1 92.81 68 SER B N 1
ATOM 2082 C CA . SER B 1 68 ? -19.516 -4.77 3.123 1 92.81 68 SER B CA 1
ATOM 2083 C C . SER B 1 68 ? -19.359 -4.559 1.621 1 92.81 68 SER B C 1
ATOM 2085 O O . SER B 1 68 ? -19.969 -5.281 0.823 1 92.81 68 SER B O 1
ATOM 2087 N N . TYR B 1 69 ? -18.578 -3.629 1.241 1 94.69 69 TYR B N 1
ATOM 2088 C CA . TYR B 1 69 ? -18.344 -3.314 -0.162 1 94.69 69 TYR B CA 1
ATOM 2089 C C . TYR B 1 69 ? -17.688 -4.492 -0.881 1 94.69 69 TYR B C 1
ATOM 2091 O O . TYR B 1 69 ? -18.156 -4.91 -1.943 1 94.69 69 TYR B O 1
ATOM 2099 N N . VAL B 1 70 ? -16.688 -5.105 -0.308 1 94.12 70 VAL B N 1
ATOM 2100 C CA . VAL B 1 70 ? -15.867 -6.102 -0.983 1 94.12 70 VAL B CA 1
ATOM 2101 C C . VAL B 1 70 ? -16.578 -7.453 -0.983 1 94.12 70 VAL B C 1
ATOM 2103 O O . VAL B 1 70 ? -16.312 -8.297 -1.842 1 94.12 70 VAL B O 1
ATOM 2106 N N . THR B 1 71 ? -17.531 -7.645 -0.044 1 91.38 71 THR B N 1
ATOM 2107 C CA . THR B 1 71 ? -18.172 -8.945 0.073 1 91.38 71 THR B CA 1
ATOM 2108 C C . THR B 1 71 ? -19.562 -8.922 -0.579 1 91.38 71 THR B C 1
ATOM 2110 O O . THR B 1 71 ? -20.281 -9.906 -0.536 1 91.38 71 THR B O 1
ATOM 2113 N N . ASP B 1 72 ? -19.906 -7.785 -1.06 1 92.5 72 ASP B N 1
ATOM 2114 C CA . ASP B 1 72 ? -21.156 -7.703 -1.808 1 92.5 72 ASP B CA 1
ATOM 2115 C C . ASP B 1 72 ? -20.984 -8.234 -3.229 1 92.5 72 ASP B C 1
ATOM 2117 O O . ASP B 1 72 ? -20.828 -7.453 -4.172 1 92.5 72 ASP B O 1
ATOM 2121 N N . LEU B 1 73 ? -21.062 -9.492 -3.361 1 92.88 73 LEU B N 1
ATOM 2122 C CA . LEU B 1 73 ? -20.766 -10.156 -4.629 1 92.88 73 LEU B CA 1
ATOM 2123 C C . LEU B 1 73 ? -22.016 -10.242 -5.496 1 92.88 73 LEU B C 1
ATOM 2125 O O . LEU B 1 73 ? -23.094 -10.57 -5 1 92.88 73 LEU B O 1
ATOM 2129 N N . SER B 1 74 ? -21.953 -9.883 -6.727 1 92.25 74 SER B N 1
ATOM 2130 C CA . SER B 1 74 ? -23.062 -9.875 -7.672 1 92.25 74 SER B CA 1
ATOM 2131 C C . SER B 1 74 ? -23.109 -11.172 -8.469 1 92.25 74 SER B C 1
ATOM 2133 O O . SER B 1 74 ? -24.156 -11.523 -9.016 1 92.25 74 SER B O 1
ATOM 2135 N N . GLY B 1 75 ? -22.016 -11.867 -8.617 1 90.62 75 GLY B N 1
ATOM 2136 C CA . GLY B 1 75 ? -21.938 -13.07 -9.438 1 90.62 75 GLY B CA 1
ATOM 2137 C C . GLY B 1 75 ? -21.594 -12.781 -10.883 1 90.62 75 GLY B C 1
ATOM 2138 O O . GLY B 1 75 ? -21.781 -13.633 -11.758 1 90.62 75 GLY B O 1
ATOM 2139 N N . ASN B 1 76 ? -21.016 -11.578 -11.125 1 91.56 76 ASN B N 1
ATOM 2140 C CA . ASN B 1 76 ? -20.734 -11.172 -12.5 1 91.56 76 ASN B CA 1
ATOM 2141 C C . ASN B 1 76 ? -19.328 -11.609 -12.93 1 91.56 76 ASN B C 1
ATOM 2143 O O . ASN B 1 76 ? -18.953 -11.422 -14.086 1 91.56 76 ASN B O 1
ATOM 2147 N N . TYR B 1 77 ? -18.578 -12.125 -12.078 1 93.56 77 TYR B N 1
ATOM 2148 C CA . TYR B 1 77 ? -17.234 -12.602 -12.398 1 93.56 77 TYR B CA 1
ATOM 2149 C C . TYR B 1 77 ? -17.188 -14.125 -12.375 1 93.56 77 TYR B C 1
ATOM 2151 O O . TYR B 1 77 ? -18.094 -14.773 -11.852 1 93.56 77 TYR B O 1
ATOM 2159 N N . GLU B 1 78 ? -16.172 -14.703 -12.969 1 91.31 78 GLU B N 1
ATOM 2160 C CA . GLU B 1 78 ? -16.031 -16.141 -13.164 1 91.31 78 GLU B CA 1
ATOM 2161 C C . GLU B 1 78 ? -16.016 -16.891 -11.836 1 91.31 78 GLU B C 1
ATOM 2163 O O . GLU B 1 78 ? -16.5 -18.016 -11.734 1 91.31 78 GLU B O 1
ATOM 2168 N N . ARG B 1 79 ? -15.445 -16.344 -10.789 1 91.94 79 ARG B N 1
ATOM 2169 C CA . ARG B 1 79 ? -15.375 -16.938 -9.461 1 91.94 79 ARG B CA 1
ATOM 2170 C C . ARG B 1 79 ? -15.453 -15.859 -8.375 1 91.94 79 ARG B C 1
ATOM 2172 O O . ARG B 1 79 ? -15.055 -14.719 -8.594 1 91.94 79 ARG B O 1
ATOM 2179 N N . PRO B 1 80 ? -15.938 -16.234 -7.215 1 92.81 80 PRO B N 1
ATOM 2180 C CA . PRO B 1 80 ? -16.094 -15.281 -6.117 1 92.81 80 PRO B CA 1
ATOM 2181 C C . PRO B 1 80 ? -14.766 -14.641 -5.711 1 92.81 80 PRO B C 1
ATOM 2183 O O . PRO B 1 80 ? -14.727 -13.461 -5.344 1 92.81 80 PRO B O 1
ATOM 2186 N N . THR B 1 81 ? -13.648 -15.398 -5.777 1 92.25 81 THR B N 1
ATOM 2187 C CA . THR B 1 81 ? -12.344 -14.867 -5.406 1 92.25 81 THR B CA 1
ATOM 2188 C C . THR B 1 81 ? -11.945 -13.719 -6.328 1 92.25 81 THR B C 1
ATOM 2190 O O . THR B 1 81 ? -11.438 -12.695 -5.867 1 92.25 81 THR B O 1
ATOM 2193 N N . LEU B 1 82 ? -12.188 -13.969 -7.586 1 95.75 82 LEU B N 1
ATOM 2194 C CA . LEU B 1 82 ? -11.898 -12.914 -8.547 1 95.75 82 LEU B CA 1
ATOM 2195 C C . LEU B 1 82 ? -12.758 -11.688 -8.289 1 95.75 82 LEU B C 1
ATOM 2197 O O . LEU B 1 82 ? -12.266 -10.555 -8.312 1 95.75 82 LEU B O 1
ATOM 2201 N N . GLU B 1 83 ? -14.047 -11.914 -8.07 1 96.06 83 GLU B N 1
ATOM 2202 C CA . GLU B 1 83 ? -14.961 -10.797 -7.852 1 96.06 83 GLU B CA 1
ATOM 2203 C C . GLU B 1 83 ? -14.57 -10 -6.605 1 96.06 83 GLU B C 1
ATOM 2205 O O . GLU B 1 83 ? -14.547 -8.773 -6.629 1 96.06 83 GLU B O 1
ATOM 2210 N N . MET B 1 84 ? -14.297 -10.688 -5.562 1 94.88 84 MET B N 1
ATOM 2211 C CA . MET B 1 84 ? -13.883 -10.016 -4.336 1 94.88 84 MET B CA 1
ATOM 2212 C C . MET B 1 84 ? -12.633 -9.18 -4.57 1 94.88 84 MET B C 1
ATOM 2214 O O . MET B 1 84 ? -12.539 -8.047 -4.102 1 94.88 84 MET B O 1
ATOM 2218 N N . GLY B 1 85 ? -11.633 -9.812 -5.258 1 96.56 85 GLY B N 1
ATOM 2219 C CA . GLY B 1 85 ? -10.422 -9.07 -5.59 1 96.56 85 GLY B CA 1
ATOM 2220 C C . GLY B 1 85 ? -10.695 -7.824 -6.414 1 96.56 85 GLY B C 1
ATOM 2221 O O . GLY B 1 85 ? -10.148 -6.754 -6.133 1 96.56 85 GLY B O 1
ATOM 2222 N N . MET B 1 86 ? -11.547 -7.941 -7.383 1 97.88 86 MET B N 1
ATOM 2223 C CA . MET B 1 86 ? -11.883 -6.812 -8.25 1 97.88 86 MET B CA 1
ATOM 2224 C C . MET B 1 86 ? -12.617 -5.727 -7.465 1 97.88 86 MET B C 1
ATOM 2226 O O . MET B 1 86 ? -12.391 -4.535 -7.688 1 97.88 86 MET B O 1
ATOM 2230 N N . ARG B 1 87 ? -13.477 -6.082 -6.586 1 97 87 ARG B N 1
ATOM 2231 C CA . ARG B 1 87 ? -14.18 -5.105 -5.758 1 97 87 ARG B CA 1
ATOM 2232 C C . ARG B 1 87 ? -13.219 -4.391 -4.816 1 97 87 ARG B C 1
ATOM 2234 O O . ARG B 1 87 ? -13.344 -3.186 -4.582 1 97 87 ARG B O 1
ATOM 2241 N N . TYR B 1 88 ? -12.289 -5.176 -4.273 1 96.94 88 TYR B N 1
ATOM 2242 C CA . TYR B 1 88 ? -11.242 -4.586 -3.445 1 96.94 88 TYR B CA 1
ATOM 2243 C C . TYR B 1 88 ? -10.469 -3.52 -4.215 1 96.94 88 TYR B C 1
ATOM 2245 O O . TYR B 1 88 ? -10.258 -2.412 -3.715 1 96.94 88 TYR B O 1
ATOM 2253 N N . ILE B 1 89 ? -10.094 -3.834 -5.395 1 98.19 89 ILE B N 1
ATOM 2254 C CA . ILE B 1 89 ? -9.352 -2.918 -6.25 1 98.19 89 ILE B CA 1
ATOM 2255 C C . ILE B 1 89 ? -10.234 -1.728 -6.621 1 98.19 89 ILE B C 1
ATOM 2257 O O . ILE B 1 89 ? -9.781 -0.58 -6.582 1 98.19 89 ILE B O 1
ATOM 2261 N N . GLN B 1 90 ? -11.453 -1.976 -6.961 1 98.06 90 GLN B N 1
ATOM 2262 C CA . GLN B 1 90 ? -12.398 -0.911 -7.293 1 98.06 90 GLN B CA 1
ATOM 2263 C C . GLN B 1 90 ? -12.57 0.052 -6.121 1 98.06 90 GLN B C 1
ATOM 2265 O O . GLN B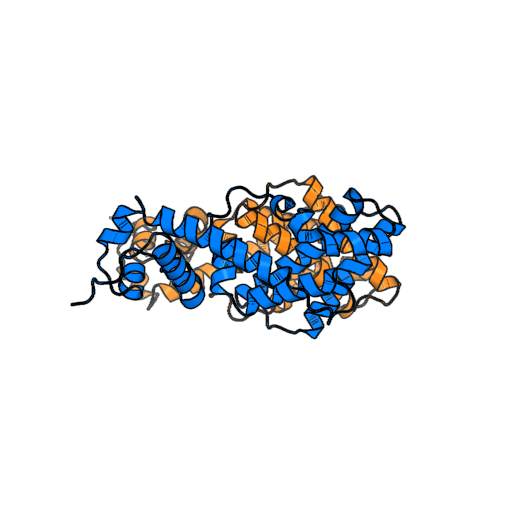 1 90 ? -12.688 1.264 -6.32 1 98.06 90 GLN B O 1
ATOM 2270 N N . PHE B 1 91 ? -12.648 -0.479 -4.977 1 98.12 91 PHE B N 1
ATOM 2271 C CA . PHE B 1 91 ? -12.75 0.354 -3.783 1 98.12 91 PHE B CA 1
ATOM 2272 C C . PHE B 1 91 ? -11.586 1.337 -3.711 1 98.12 91 PHE B C 1
ATOM 2274 O O . PHE B 1 91 ? -11.781 2.514 -3.4 1 98.12 91 PHE B O 1
ATOM 2281 N N . ALA B 1 92 ? -10.359 0.865 -3.951 1 97.44 92 ALA B N 1
ATOM 2282 C CA . ALA B 1 92 ? -9.156 1.7 -3.904 1 97.44 92 ALA B CA 1
ATOM 2283 C C . ALA B 1 92 ? -9.242 2.834 -4.922 1 97.44 92 ALA B C 1
ATOM 2285 O O . ALA B 1 92 ? -8.664 3.902 -4.715 1 97.44 92 ALA B O 1
ATOM 2286 N N . VAL B 1 93 ? -9.914 2.623 -6.027 1 97.25 93 VAL B N 1
ATOM 2287 C CA . VAL B 1 93 ? -10.047 3.609 -7.094 1 97.25 93 VAL B CA 1
ATOM 2288 C C . VAL B 1 93 ? -11.164 4.59 -6.766 1 97.25 93 VAL B C 1
ATOM 2290 O O . VAL B 1 93 ? -11 5.805 -6.902 1 97.25 93 VAL B O 1
ATOM 2293 N N . GLU B 1 94 ? -12.258 4.129 -6.273 1 97.69 94 GLU B N 1
ATOM 2294 C CA . GLU B 1 94 ? -13.469 4.93 -6.078 1 97.69 94 GLU B CA 1
ATOM 2295 C C . GLU B 1 94 ? -13.43 5.668 -4.742 1 97.69 94 GLU B C 1
ATOM 2297 O O . GLU B 1 94 ? -14.016 6.742 -4.605 1 97.69 94 GLU B O 1
ATOM 2302 N N . GLU B 1 95 ? -12.82 5.023 -3.754 1 97.94 95 GLU B N 1
ATOM 2303 C CA . GLU B 1 95 ? -12.719 5.551 -2.395 1 97.94 95 GLU B C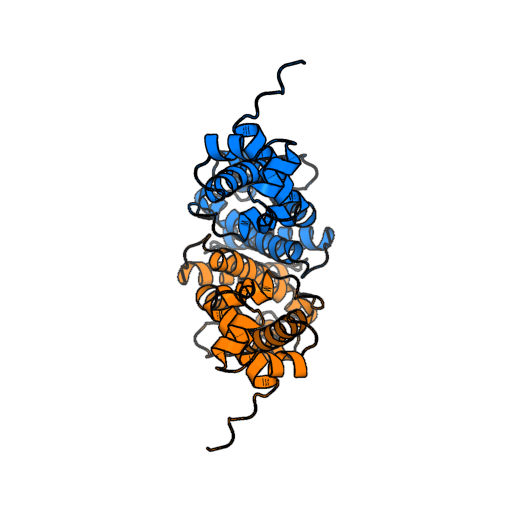A 1
ATOM 2304 C C . GLU B 1 95 ? -11.266 5.711 -1.974 1 97.94 95 GLU B C 1
ATOM 2306 O O . GLU B 1 95 ? -10.852 5.211 -0.923 1 97.94 95 GLU B O 1
ATOM 2311 N N . LYS B 1 96 ? -10.547 6.48 -2.738 1 96.38 96 LYS B N 1
ATOM 2312 C CA . LYS B 1 96 ? -9.109 6.594 -2.523 1 96.38 96 LYS B CA 1
ATOM 2313 C C . LYS B 1 96 ? -8.805 7.113 -1.122 1 96.38 96 LYS B C 1
ATOM 2315 O O . LYS B 1 96 ? -7.941 6.566 -0.427 1 96.38 96 LYS B O 1
ATOM 2320 N N . ASN B 1 97 ? -9.492 8.164 -0.696 1 97 97 ASN B N 1
ATOM 2321 C CA . ASN B 1 97 ? -9.258 8.75 0.619 1 97 97 ASN B CA 1
ATOM 2322 C C . ASN B 1 97 ? -9.57 7.758 1.738 1 97 97 ASN B C 1
ATOM 2324 O O . ASN B 1 97 ? -8.805 7.648 2.703 1 97 97 ASN B O 1
ATOM 2328 N N . LEU B 1 98 ? -10.672 7.09 1.554 1 97.62 98 LEU B N 1
ATOM 2329 C CA . LEU B 1 98 ? -11.055 6.133 2.584 1 97.62 98 LEU B CA 1
ATOM 2330 C C . LEU B 1 98 ? -10.094 4.949 2.615 1 97.62 98 LEU B C 1
ATOM 2332 O O . LEU B 1 98 ? -9.75 4.457 3.689 1 97.62 98 LEU B O 1
ATOM 2336 N N . PHE B 1 99 ? -9.656 4.477 1.42 1 96.44 99 PHE B N 1
ATOM 2337 C CA . PHE B 1 99 ? -8.672 3.404 1.359 1 96.44 99 PHE B CA 1
ATOM 2338 C C . PHE B 1 99 ? -7.41 3.785 2.121 1 96.44 99 PHE B C 1
ATOM 2340 O O . PHE B 1 99 ? -6.918 3.01 2.943 1 96.44 99 PHE B O 1
ATOM 2347 N N . ARG B 1 100 ? -6.938 4.965 1.885 1 95.19 100 ARG B N 1
ATOM 2348 C CA . ARG B 1 100 ? -5.742 5.441 2.566 1 95.19 100 ARG B CA 1
ATOM 2349 C C . ARG B 1 100 ? -5.969 5.535 4.07 1 95.19 100 ARG B C 1
ATOM 2351 O O . ARG B 1 100 ? -5.094 5.164 4.859 1 95.19 100 ARG B O 1
ATOM 2358 N N . PHE B 1 101 ? -7.137 6.016 4.449 1 95.56 101 PHE B N 1
ATOM 2359 C CA . PHE B 1 101 ? -7.496 6.102 5.859 1 95.56 101 PHE B CA 1
ATOM 2360 C C . PHE B 1 101 ? -7.453 4.723 6.508 1 95.56 101 PHE B C 1
ATOM 2362 O O . PHE B 1 101 ? -6.922 4.562 7.609 1 95.56 101 PHE B O 1
ATOM 2369 N N . LEU B 1 102 ? -7.918 3.721 5.852 1 94.5 102 LEU B N 1
ATOM 2370 C CA . LEU B 1 102 ? -8.086 2.383 6.41 1 94.5 102 LEU B CA 1
ATOM 2371 C C . LEU B 1 102 ? -6.754 1.639 6.438 1 94.5 102 LEU B C 1
ATOM 2373 O O . LEU B 1 102 ? -6.453 0.929 7.402 1 94.5 102 LEU B O 1
ATOM 2377 N N . PHE B 1 103 ? -5.934 1.874 5.395 1 92.31 103 PHE B N 1
ATOM 2378 C CA . PHE B 1 103 ? -4.824 0.944 5.219 1 92.31 103 PHE B CA 1
ATOM 2379 C C . PHE B 1 103 ? -3.486 1.662 5.371 1 92.31 103 PHE B C 1
ATOM 2381 O O . PHE B 1 103 ? -2.445 1.02 5.531 1 92.31 103 PHE B O 1
ATOM 2388 N N . HIS B 1 104 ? -3.525 2.953 5.277 1 89.94 104 HIS B N 1
ATOM 2389 C CA . HIS B 1 104 ? -2.254 3.666 5.328 1 89.94 104 HIS B CA 1
ATOM 2390 C C . HIS B 1 104 ? -2.148 4.516 6.594 1 89.94 104 HIS B C 1
ATOM 2392 O O . HIS B 1 104 ? -1.173 5.246 6.773 1 89.94 104 HIS B O 1
ATOM 2398 N N . SER B 1 105 ? -3.145 4.461 7.449 1 86.88 105 SER B N 1
ATOM 2399 C CA . SER B 1 105 ? -3.084 5.195 8.711 1 86.88 105 SER B CA 1
ATOM 2400 C C . SER B 1 105 ? -2.65 4.289 9.859 1 86.88 105 SER B C 1
ATOM 2402 O O . SER B 1 105 ? -2.572 3.068 9.695 1 86.88 105 SER B O 1
ATOM 2404 N N . ASN B 1 106 ? -2.305 4.777 10.938 1 78.06 106 ASN B N 1
ATOM 2405 C CA . ASN B 1 106 ? -1.825 4.027 12.094 1 78.06 106 ASN B CA 1
ATOM 2406 C C . ASN B 1 106 ? -2.975 3.605 13 1 78.06 106 ASN B C 1
ATOM 2408 O O . ASN B 1 106 ? -2.754 3.242 14.156 1 78.06 106 ASN B O 1
ATOM 2412 N N . TYR B 1 107 ? -4.109 3.717 12.492 1 77.44 107 TYR B N 1
ATOM 2413 C CA . TYR B 1 107 ? -5.25 3.375 13.328 1 77.44 107 TYR B CA 1
ATOM 2414 C C . TYR B 1 107 ? -5.547 1.881 13.266 1 77.44 107 TYR B C 1
ATOM 2416 O O . TYR B 1 107 ? -6.297 1.354 14.094 1 77.44 107 TYR B O 1
ATOM 2424 N N . TYR B 1 108 ? -4.914 1.376 12.172 1 61.09 108 TYR B N 1
ATOM 2425 C CA . TYR B 1 108 ? -5.109 -0.066 12.07 1 61.09 108 TYR B CA 1
ATOM 2426 C C . TYR B 1 108 ? -4.242 -0.804 13.086 1 61.09 108 TYR B C 1
ATOM 2428 O O . TYR B 1 108 ? -3.012 -0.78 12.992 1 61.09 108 TYR B O 1
ATOM 2436 N N . THR B 1 109 ? -4.613 -0.925 14.336 1 57.31 109 THR B N 1
ATOM 2437 C CA . THR B 1 109 ? -3.736 -1.538 15.328 1 57.31 109 THR B CA 1
ATOM 2438 C C . THR B 1 109 ? -3.852 -3.059 15.281 1 57.31 109 THR B C 1
ATOM 2440 O O . THR B 1 109 ? -2.893 -3.77 15.586 1 57.31 109 THR B O 1
ATOM 2443 N N . SER B 1 110 ? -4.973 -3.535 15.492 1 51.31 110 SER B N 1
ATOM 2444 C CA . SER B 1 110 ? -5.066 -4.898 16 1 51.31 110 SER B CA 1
ATOM 2445 C C . SER B 1 110 ? -5.172 -5.91 14.867 1 51.31 110 SER B C 1
ATOM 2447 O O . SER B 1 110 ? -5.188 -7.121 15.102 1 51.31 110 SER B O 1
ATOM 2449 N N . GLY B 1 111 ? -5.215 -5.609 13.586 1 51.75 111 GLY B N 1
ATOM 2450 C CA . GLY B 1 111 ? -5.672 -6.789 12.867 1 51.75 111 GLY B CA 1
ATOM 2451 C C . GLY B 1 111 ? -4.672 -7.297 11.852 1 51.75 111 GLY B C 1
ATOM 2452 O O . GLY B 1 111 ? -4.016 -6.508 11.164 1 51.75 111 GLY B O 1
ATOM 2453 N N . ASN B 1 112 ? -4.043 -8.492 12.258 1 55.81 112 ASN B N 1
ATOM 2454 C CA . ASN B 1 112 ? -3.402 -9.32 11.242 1 55.81 112 ASN B CA 1
ATOM 2455 C C . ASN B 1 112 ? -4.324 -9.562 10.047 1 55.81 112 ASN B C 1
ATOM 2457 O O . ASN B 1 112 ? -5.547 -9.469 10.18 1 55.81 112 ASN B O 1
ATOM 2461 N N . LEU B 1 113 ? -3.672 -9.516 8.82 1 58.75 113 LEU B N 1
ATOM 2462 C CA . LEU B 1 113 ? -4.426 -9.969 7.652 1 58.75 113 LEU B CA 1
ATOM 2463 C C . LEU B 1 113 ? -5.453 -11.023 8.047 1 58.75 113 LEU B C 1
ATOM 2465 O O . LEU B 1 113 ? -6.562 -11.039 7.508 1 58.75 113 LEU B O 1
ATOM 2469 N N . SER B 1 114 ? -5.129 -11.664 9.125 1 58.5 114 SER B N 1
ATOM 2470 C CA . SER B 1 114 ? -5.926 -12.797 9.586 1 58.5 114 SER B CA 1
ATOM 2471 C C . SER B 1 114 ? -7.234 -12.336 10.211 1 58.5 114 SER B C 1
ATOM 2473 O O . SER B 1 114 ? -8.211 -13.086 10.258 1 58.5 114 SER B O 1
ATOM 2475 N N . ASP B 1 115 ? -7.258 -11.141 10.68 1 62.28 115 ASP B N 1
ATOM 2476 C CA . ASP B 1 115 ? -8.461 -10.727 11.406 1 62.28 115 ASP B CA 1
ATOM 2477 C C . ASP B 1 115 ? -9.648 -10.594 10.453 1 62.28 115 ASP B C 1
ATOM 2479 O O . ASP B 1 115 ? -10.797 -10.82 10.859 1 62.28 115 ASP B O 1
ATOM 2483 N N . TRP B 1 116 ? -9.305 -10.25 9.281 1 62.62 116 TRP B N 1
ATOM 2484 C CA . TRP B 1 116 ? -10.43 -10.062 8.367 1 62.62 116 TRP B CA 1
ATOM 2485 C C . TRP B 1 116 ? -10.609 -11.281 7.469 1 62.62 116 TRP B C 1
ATOM 2487 O O . TRP B 1 116 ? -11.672 -11.469 6.871 1 62.62 116 TRP B O 1
ATOM 2497 N N . LEU B 1 117 ? -9.578 -12 7.496 1 64.12 117 LEU B N 1
ATOM 2498 C CA . LEU B 1 117 ? -9.633 -13.25 6.742 1 64.12 117 LEU B CA 1
ATOM 2499 C C . LEU B 1 117 ? -10.398 -14.32 7.516 1 64.12 117 LEU B C 1
ATOM 2501 O O . LEU B 1 117 ? -9.852 -15.375 7.828 1 64.12 117 LEU B O 1
ATOM 2505 N N . THR B 1 118 ? -11.555 -13.945 7.949 1 66.56 118 THR B N 1
ATOM 2506 C CA . THR B 1 118 ? -12.352 -14.898 8.719 1 66.56 118 THR B CA 1
ATOM 2507 C C . THR B 1 118 ? -13.406 -15.555 7.844 1 66.56 118 THR B C 1
ATOM 2509 O O . THR B 1 118 ? -13.773 -15.023 6.797 1 66.56 118 THR B O 1
ATOM 2512 N N . GLU B 1 119 ? -13.781 -16.734 8.32 1 67.94 119 GLU B N 1
ATOM 2513 C CA . GLU B 1 119 ? -14.859 -17.453 7.656 1 67.94 119 GLU B CA 1
ATOM 2514 C C . GLU B 1 119 ? -16.125 -16.625 7.586 1 67.94 119 GLU B C 1
ATOM 2516 O O . GLU B 1 119 ? -16.891 -16.719 6.621 1 67.94 119 GLU B O 1
ATOM 2521 N N . GLU B 1 120 ? -16.328 -15.82 8.57 1 75.69 120 GLU B N 1
ATOM 2522 C CA . GLU B 1 120 ? -17.516 -14.984 8.594 1 75.69 120 GLU B CA 1
ATOM 2523 C C . GLU B 1 120 ? -17.531 -14.008 7.426 1 75.69 120 GLU B C 1
ATOM 2525 O O . GLU B 1 120 ? -18.578 -13.797 6.797 1 75.69 120 GLU B O 1
ATOM 2530 N N . ASN B 1 121 ? -16.391 -13.578 7.086 1 76.44 121 ASN B N 1
ATOM 2531 C CA . ASN B 1 121 ? -16.312 -12.578 6.027 1 76.44 121 ASN B CA 1
ATOM 2532 C C . ASN B 1 121 ? -16.078 -13.227 4.664 1 76.44 121 ASN B C 1
ATOM 2534 O O . ASN B 1 121 ? -16.531 -12.711 3.641 1 76.44 121 ASN B O 1
ATOM 2538 N N . LEU B 1 122 ? -15.398 -14.414 4.766 1 80.75 122 LEU B N 1
ATOM 2539 C CA . LEU B 1 122 ? -14.891 -14.969 3.52 1 80.75 122 LEU B CA 1
ATOM 2540 C C . LEU B 1 122 ? -15.539 -16.328 3.227 1 80.75 122 LEU B C 1
ATOM 2542 O O . LEU B 1 122 ? -15.055 -17.078 2.373 1 80.75 122 LEU B O 1
ATOM 2546 N N . GLY B 1 123 ? -16.641 -16.625 3.846 1 81.31 123 GLY B N 1
ATOM 2547 C CA . G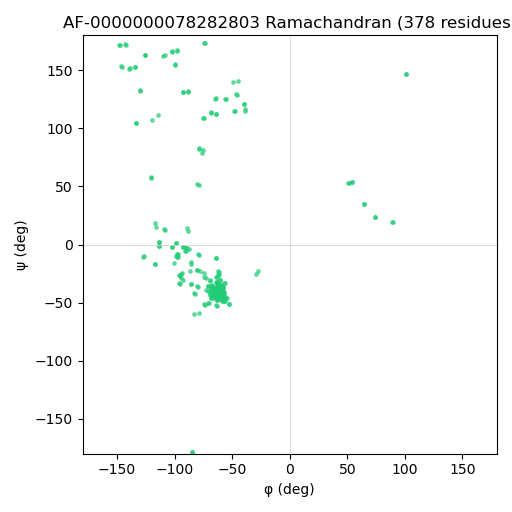LY B 1 123 ? -17.25 -17.938 3.752 1 81.31 123 GLY B CA 1
ATOM 2548 C C . GLY B 1 123 ? -17.469 -18.391 2.322 1 81.31 123 GLY B C 1
ATOM 2549 O O . GLY B 1 123 ? -17.078 -19.5 1.955 1 81.31 123 GLY B O 1
ATOM 2550 N N . ALA B 1 124 ? -18.078 -17.59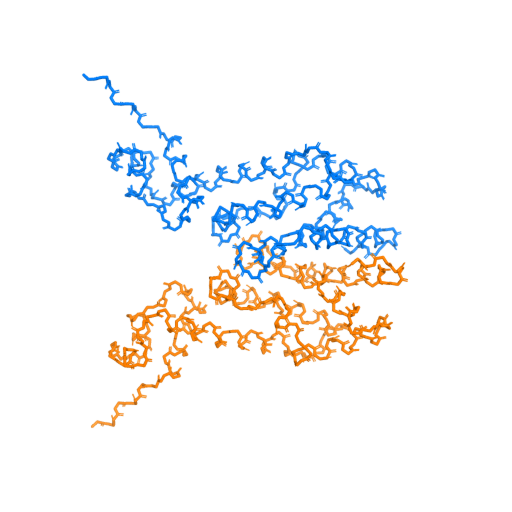4 1.513 1 80.69 124 ALA B N 1
ATOM 2551 C CA . ALA B 1 124 ? -18.359 -17.969 0.127 1 80.69 124 ALA B CA 1
ATOM 2552 C C . ALA B 1 124 ? -17.078 -18.203 -0.652 1 80.69 124 ALA B C 1
ATOM 2554 O O . ALA B 1 124 ? -16.969 -19.172 -1.411 1 80.69 124 ALA B O 1
ATOM 2555 N N . VAL B 1 125 ? -16.094 -17.375 -0.419 1 87.19 125 VAL B N 1
ATOM 2556 C CA . VAL B 1 125 ? -14.812 -17.453 -1.118 1 87.19 125 VAL B CA 1
ATOM 2557 C C . VAL B 1 125 ? -14.086 -18.734 -0.709 1 87.19 125 VAL B C 1
ATOM 2559 O O . VAL B 1 125 ? -13.609 -19.484 -1.563 1 87.19 125 VAL B O 1
ATOM 2562 N N . PHE B 1 126 ? -14.094 -19.016 0.536 1 87.56 126 PHE B N 1
ATOM 2563 C CA . PHE B 1 126 ? -13.406 -20.219 1.017 1 87.56 126 PHE B CA 1
ATOM 2564 C C . PHE B 1 126 ? -14.117 -21.484 0.55 1 87.56 126 PHE B C 1
ATOM 2566 O O . PHE B 1 126 ? -13.477 -22.469 0.208 1 87.56 126 PHE B O 1
ATOM 2573 N N . SER B 1 127 ? -15.43 -21.422 0.587 1 88.38 127 SER B N 1
ATOM 2574 C CA . SER B 1 127 ? -16.188 -22.594 0.133 1 88.38 127 SER B CA 1
ATOM 2575 C C . SER B 1 127 ? -15.852 -22.938 -1.315 1 88.38 127 SER B C 1
ATOM 2577 O O . SER B 1 127 ? -15.625 -24.094 -1.644 1 88.38 127 SER B O 1
ATOM 2579 N N . VAL B 1 128 ? -15.828 -22 -2.111 1 87.56 128 VAL B N 1
ATOM 2580 C CA . VAL B 1 128 ? -15.539 -22.219 -3.527 1 87.56 128 VAL B CA 1
ATOM 2581 C C . VAL B 1 128 ? -14.109 -22.719 -3.695 1 87.56 128 VAL B C 1
ATOM 2583 O O . VAL B 1 128 ? -13.852 -23.641 -4.465 1 87.56 128 VAL B O 1
ATOM 2586 N N . LEU B 1 129 ? -13.133 -22.047 -2.986 1 87.5 129 LEU B N 1
ATOM 2587 C CA . LEU B 1 129 ? -11.734 -22.469 -3.072 1 87.5 129 LEU B CA 1
ATOM 2588 C C . LEU B 1 129 ? -11.586 -23.922 -2.645 1 87.5 129 LEU B C 1
ATOM 2590 O O . LEU B 1 129 ? -10.867 -24.688 -3.289 1 87.5 129 LEU B O 1
ATOM 2594 N N . LYS B 1 130 ? -12.227 -24.281 -1.548 1 90.38 130 LYS B N 1
ATOM 2595 C CA . LYS B 1 130 ? -12.141 -25.641 -1.042 1 90.38 130 LYS B CA 1
ATOM 2596 C C . LYS B 1 130 ? -12.633 -26.641 -2.078 1 90.38 130 LYS B C 1
ATOM 2598 O O . LYS B 1 130 ? -12.016 -27.703 -2.281 1 90.38 130 LYS B O 1
ATOM 2603 N N . ILE B 1 131 ? -13.664 -26.344 -2.715 1 89.69 131 ILE B N 1
ATOM 2604 C CA . ILE B 1 131 ? -14.281 -27.25 -3.682 1 89.69 131 ILE B CA 1
ATOM 2605 C C . ILE B 1 131 ? -13.453 -27.281 -4.961 1 89.69 131 ILE B C 1
ATOM 2607 O O . ILE B 1 131 ? -13.07 -28.359 -5.434 1 89.69 131 ILE B O 1
ATOM 2611 N N . GLN B 1 132 ? -13.156 -26.109 -5.504 1 86.69 132 GLN B N 1
ATOM 2612 C CA . GLN B 1 132 ? -12.492 -26.016 -6.801 1 86.69 132 GLN B CA 1
ATOM 2613 C C . GLN B 1 132 ? -11.062 -26.547 -6.719 1 86.69 132 GLN B C 1
ATOM 2615 O O . GLN B 1 132 ? -10.57 -27.172 -7.664 1 86.69 132 GLN B O 1
ATOM 2620 N N . ALA B 1 133 ? -10.391 -26.281 -5.617 1 86.44 133 ALA B N 1
ATOM 2621 C CA . ALA B 1 133 ? -8.984 -26.672 -5.492 1 86.44 133 ALA B CA 1
ATOM 2622 C C . ALA B 1 133 ? -8.844 -27.984 -4.73 1 86.44 133 ALA B C 1
ATOM 2624 O O . ALA B 1 133 ? -7.758 -28.562 -4.664 1 86.44 133 ALA B O 1
ATOM 2625 N N . GLU B 1 134 ? -9.992 -28.484 -4.145 1 90.69 134 GLU B N 1
ATOM 2626 C CA . GLU B 1 134 ? -9.977 -29.703 -3.348 1 90.69 134 GLU B CA 1
ATOM 2627 C C . GLU B 1 134 ? -8.945 -29.625 -2.227 1 90.69 134 GLU B C 1
ATOM 2629 O O . GLU B 1 134 ? -8.086 -30.5 -2.105 1 90.69 134 GLU B O 1
ATOM 2634 N N . VAL B 1 135 ? -9.07 -28.594 -1.49 1 91.38 135 VAL B N 1
ATOM 2635 C CA . VAL B 1 135 ? -8.109 -28.328 -0.422 1 91.38 135 VAL B CA 1
ATOM 2636 C C . VAL B 1 135 ? -8.852 -28.156 0.904 1 91.38 135 VAL B C 1
ATOM 2638 O O . VAL B 1 135 ? -10.062 -27.969 0.923 1 91.38 135 VAL B O 1
ATOM 2641 N N . ASP B 1 136 ? -8.086 -28.266 1.979 1 89.5 136 ASP B N 1
ATOM 2642 C CA . ASP B 1 136 ? -8.672 -27.984 3.285 1 89.5 136 ASP B CA 1
ATOM 2643 C C . ASP B 1 136 ? -8.633 -26.484 3.588 1 89.5 136 ASP B C 1
ATOM 2645 O O . ASP B 1 136 ? -8.227 -25.688 2.742 1 89.5 136 ASP B O 1
ATOM 2649 N N . ILE B 1 137 ? -9.102 -26.109 4.75 1 87.12 137 ILE B N 1
ATOM 2650 C CA . ILE B 1 137 ? -9.297 -24.719 5.09 1 87.12 137 ILE B CA 1
ATOM 2651 C C . ILE B 1 137 ? -7.938 -24.016 5.195 1 87.12 137 ILE B C 1
ATOM 2653 O O . ILE B 1 137 ? -7.797 -22.844 4.82 1 87.12 137 ILE B O 1
ATOM 2657 N N . LYS B 1 138 ? -6.961 -24.672 5.688 1 88.06 138 LYS B N 1
ATOM 2658 C CA . LYS B 1 138 ? -5.621 -24.094 5.82 1 88.06 138 LYS B CA 1
ATOM 2659 C C . LYS B 1 138 ? -5.008 -23.812 4.453 1 88.06 138 LYS B C 1
ATOM 2661 O O . LYS B 1 138 ? -4.406 -22.766 4.238 1 88.06 138 LYS B O 1
ATOM 2666 N N . GLN B 1 139 ? -5.18 -24.812 3.566 1 90.94 139 GLN B N 1
ATOM 2667 C CA . GLN B 1 139 ? -4.688 -24.656 2.201 1 90.94 139 GLN B CA 1
ATOM 2668 C C . GLN B 1 139 ? -5.449 -23.547 1.466 1 90.94 139 GLN B C 1
ATOM 2670 O O . GLN B 1 139 ? -4.859 -22.797 0.69 1 90.94 139 GLN B O 1
ATOM 2675 N N . ALA B 1 140 ? -6.715 -23.5 1.721 1 90.25 140 ALA B N 1
ATOM 2676 C CA . ALA B 1 140 ? -7.523 -22.438 1.133 1 90.25 140 ALA B CA 1
ATOM 2677 C C . ALA B 1 140 ? -7.031 -21.062 1.587 1 90.25 140 ALA B C 1
ATOM 2679 O O . ALA B 1 140 ? -6.965 -20.125 0.789 1 90.25 140 ALA B O 1
ATOM 2680 N N . TYR B 1 141 ? -6.664 -20.984 2.818 1 88.31 141 TYR B N 1
ATOM 2681 C CA . TYR B 1 141 ? -6.121 -19.734 3.357 1 88.31 141 TYR B CA 1
ATOM 2682 C C . TYR B 1 141 ? -4.82 -19.359 2.66 1 88.31 141 TYR B C 1
ATOM 2684 O O . TYR B 1 141 ? -4.578 -18.188 2.377 1 88.31 141 TYR B O 1
ATOM 2692 N N . SER B 1 142 ? -4.023 -20.328 2.398 1 89.88 142 SER B N 1
ATOM 2693 C CA . SER B 1 142 ? -2.746 -20.094 1.74 1 89.88 142 SER B CA 1
ATOM 2694 C C . SER B 1 142 ? -2.947 -19.547 0.326 1 89.88 142 SER B C 1
ATOM 2696 O O . SER B 1 142 ? -2.26 -18.625 -0.093 1 89.88 142 SER B O 1
ATOM 2698 N N . ILE B 1 143 ? -3.846 -20.172 -0.373 1 92.5 143 ILE B N 1
ATOM 2699 C CA . ILE B 1 143 ? -4.148 -19.719 -1.725 1 92.5 143 ILE B CA 1
ATOM 2700 C C . ILE B 1 143 ? -4.691 -18.281 -1.677 1 92.5 143 ILE B C 1
ATOM 2702 O O . ILE B 1 143 ? -4.215 -17.406 -2.402 1 92.5 143 ILE B O 1
ATOM 2706 N N . PHE B 1 144 ? -5.613 -18.047 -0.768 1 91.69 144 PHE B N 1
ATOM 2707 C CA . PHE B 1 144 ? -6.238 -16.734 -0.653 1 91.69 144 PHE B CA 1
ATOM 2708 C C . PHE B 1 144 ? -5.207 -15.664 -0.295 1 91.69 144 PHE B C 1
ATOM 2710 O O . PHE B 1 144 ? -5.254 -14.555 -0.817 1 91.69 144 PHE B O 1
ATOM 2717 N N . SER B 1 145 ? -4.332 -15.984 0.567 1 91.19 145 SER B N 1
ATOM 2718 C CA . SER B 1 145 ? -3.32 -15.031 1.011 1 91.19 145 SER B CA 1
ATOM 2719 C C . SER B 1 145 ? -2.457 -14.562 -0.154 1 91.19 145 SER B C 1
ATOM 2721 O O . SER B 1 145 ? -2.098 -13.383 -0.23 1 91.19 145 SER B O 1
ATOM 2723 N N . GLN B 1 146 ? -2.121 -15.461 -1.057 1 93.31 146 GLN B N 1
ATOM 2724 C CA . GLN B 1 146 ? -1.331 -15.094 -2.227 1 93.31 146 GLN B CA 1
ATOM 2725 C C . GLN B 1 146 ? -2.09 -14.109 -3.117 1 93.31 146 GLN B C 1
ATOM 2727 O O . GLN B 1 146 ? -1.522 -13.117 -3.584 1 93.31 146 GLN B O 1
ATOM 2732 N N . ILE B 1 147 ? -3.322 -14.367 -3.295 1 94.75 147 ILE B N 1
ATOM 2733 C CA . ILE B 1 147 ? -4.16 -13.516 -4.133 1 94.75 147 ILE B CA 1
ATOM 2734 C C . ILE B 1 147 ? -4.352 -12.156 -3.457 1 94.75 147 ILE B C 1
ATOM 2736 O O . ILE B 1 147 ? -4.309 -11.117 -4.117 1 94.75 147 ILE B O 1
ATOM 2740 N N . TYR B 1 148 ? -4.52 -12.219 -2.166 1 93.75 148 TYR B N 1
ATOM 2741 C CA . TYR B 1 148 ? -4.742 -11 -1.398 1 93.75 148 TYR B CA 1
ATOM 2742 C C . TYR B 1 148 ? -3.559 -10.047 -1.534 1 93.75 148 TYR B C 1
ATOM 2744 O O . TYR B 1 148 ? -3.742 -8.836 -1.691 1 93.75 148 TYR B O 1
ATOM 2752 N N . LEU B 1 149 ? -2.406 -10.531 -1.472 1 95.69 149 LEU B N 1
ATOM 2753 C CA . LEU B 1 149 ? -1.217 -9.688 -1.503 1 95.69 149 LEU B CA 1
ATOM 2754 C C . LEU B 1 149 ? -1.067 -9.008 -2.859 1 95.69 149 LEU B C 1
ATOM 2756 O O . LEU B 1 149 ? -0.683 -7.84 -2.936 1 95.69 149 LEU B O 1
ATOM 2760 N N . VAL B 1 150 ? -1.371 -9.727 -3.902 1 96.88 150 VAL B N 1
ATOM 2761 C CA . VAL B 1 150 ? -1.369 -9.125 -5.234 1 96.88 150 VAL B CA 1
ATOM 2762 C C . VAL B 1 150 ? -2.451 -8.055 -5.32 1 96.88 150 VAL B C 1
ATOM 2764 O O . VAL B 1 150 ? -2.209 -6.961 -5.832 1 96.88 150 VAL B O 1
ATOM 2767 N N . THR B 1 151 ? -3.615 -8.383 -4.824 1 97.25 151 THR B N 1
ATOM 2768 C CA . THR B 1 151 ? -4.75 -7.473 -4.828 1 97.25 151 THR B CA 1
ATOM 2769 C C . THR B 1 151 ? -4.414 -6.188 -4.074 1 97.25 151 THR B C 1
ATOM 2771 O O . THR B 1 151 ? -4.641 -5.086 -4.582 1 97.25 151 THR B O 1
ATOM 2774 N N . HIS B 1 152 ? -3.877 -6.387 -2.916 1 95.38 152 HIS B N 1
ATOM 2775 C CA . HIS B 1 152 ? -3.527 -5.227 -2.105 1 95.38 152 HIS B CA 1
ATOM 2776 C C . HIS B 1 152 ? -2.414 -4.414 -2.758 1 95.38 152 HIS B C 1
ATOM 2778 O O . HIS B 1 152 ? -2.391 -3.188 -2.65 1 95.38 152 HIS B O 1
ATOM 2784 N N . GLY B 1 153 ? -1.462 -5.09 -3.373 1 95.56 153 GLY B N 1
ATOM 2785 C CA . GLY B 1 153 ? -0.425 -4.383 -4.109 1 95.56 153 GLY B CA 1
ATOM 2786 C C . GLY B 1 153 ? -0.976 -3.469 -5.188 1 95.56 153 GLY B C 1
ATOM 2787 O O . GLY B 1 153 ? -0.617 -2.291 -5.254 1 95.56 153 GLY B O 1
ATOM 2788 N N . ILE B 1 154 ? -1.863 -4 -5.973 1 96.31 154 ILE B N 1
ATOM 2789 C CA . ILE B 1 154 ? -2.5 -3.232 -7.039 1 96.31 154 ILE B CA 1
ATOM 2790 C C . ILE B 1 154 ? -3.301 -2.08 -6.434 1 96.31 154 ILE B C 1
ATOM 2792 O O . ILE B 1 154 ? -3.158 -0.93 -6.855 1 96.31 154 ILE B O 1
ATOM 2796 N N . ALA B 1 155 ? -4.082 -2.398 -5.434 1 96.56 155 ALA B N 1
ATOM 2797 C CA . ALA B 1 155 ? -4.957 -1.411 -4.805 1 96.56 155 ALA B CA 1
ATOM 2798 C C . ALA B 1 155 ? -4.148 -0.263 -4.211 1 96.56 155 ALA B C 1
ATOM 2800 O O . ALA B 1 155 ? -4.516 0.905 -4.359 1 96.56 155 ALA B O 1
ATOM 2801 N N . SER B 1 156 ? -3.115 -0.604 -3.541 1 94.62 156 SER B N 1
ATOM 2802 C CA . SER B 1 156 ? -2.266 0.403 -2.916 1 94.62 156 SER B CA 1
ATOM 2803 C C . SER B 1 156 ? -1.666 1.343 -3.955 1 94.62 156 SER B C 1
ATOM 2805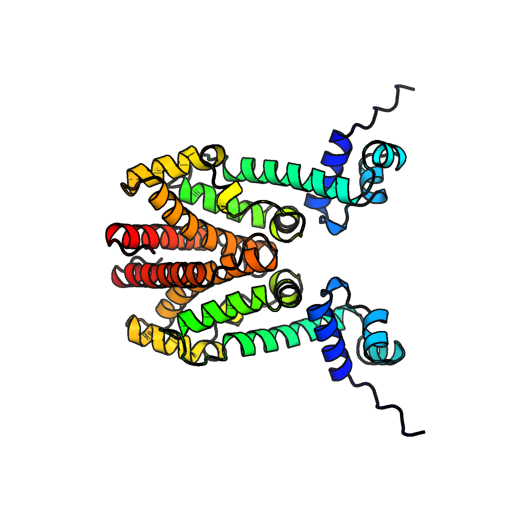 O O . SER B 1 156 ? -1.636 2.559 -3.756 1 94.62 156 SER B O 1
ATOM 2807 N N . LEU B 1 157 ? -1.181 0.821 -5.066 1 92.88 157 LEU B N 1
ATOM 2808 C CA . LEU B 1 157 ? -0.599 1.642 -6.121 1 92.88 157 LEU B CA 1
ATOM 2809 C C . LEU B 1 157 ? -1.654 2.539 -6.758 1 92.88 157 LEU B C 1
ATOM 2811 O O . LEU B 1 157 ? -1.389 3.709 -7.047 1 92.88 157 LEU B O 1
ATOM 2815 N N . LEU B 1 158 ? -2.805 2.006 -6.934 1 94.12 158 LEU B N 1
ATOM 2816 C CA . LEU B 1 158 ? -3.891 2.762 -7.547 1 94.12 158 LEU B CA 1
ATOM 2817 C C . LEU B 1 158 ? -4.375 3.869 -6.617 1 94.12 158 LEU B C 1
ATOM 2819 O O . LEU B 1 158 ? -4.613 4.996 -7.059 1 94.12 158 LEU B O 1
ATOM 2823 N N . ALA B 1 159 ? -4.527 3.543 -5.34 1 94.19 159 ALA B N 1
ATOM 2824 C CA . ALA B 1 159 ? -5.031 4.504 -4.363 1 94.19 159 ALA B CA 1
ATOM 2825 C C . ALA B 1 159 ? -4.098 5.707 -4.246 1 94.19 159 ALA B C 1
ATOM 2827 O O . ALA B 1 159 ? -4.523 6.793 -3.852 1 94.19 159 ALA B O 1
ATOM 2828 N N . ASN B 1 160 ? -2.873 5.523 -4.602 1 90.31 160 ASN B N 1
ATOM 2829 C CA . ASN B 1 160 ? -1.879 6.582 -4.453 1 90.31 160 ASN B CA 1
ATOM 2830 C C . ASN B 1 160 ? -1.474 7.16 -5.809 1 90.31 160 ASN B C 1
ATOM 2832 O O . ASN B 1 160 ? -0.465 7.859 -5.91 1 90.31 160 ASN B O 1
ATOM 2836 N N . ASN B 1 161 ? -2.215 6.852 -6.859 1 84.81 161 ASN B N 1
ATOM 2837 C CA . ASN B 1 161 ? -2.098 7.426 -8.195 1 84.81 161 ASN B CA 1
ATOM 2838 C C . ASN B 1 161 ? -0.757 7.082 -8.836 1 84.81 161 ASN B C 1
ATOM 2840 O O . ASN B 1 161 ? -0.176 7.902 -9.547 1 84.81 161 ASN B O 1
ATOM 2844 N N . THR B 1 162 ? -0.263 5.945 -8.578 1 83.69 162 THR B N 1
ATOM 2845 C CA . THR B 1 162 ? 0.997 5.473 -9.141 1 83.69 162 THR B CA 1
ATOM 2846 C C . THR B 1 162 ? 0.746 4.582 -10.359 1 83.69 162 THR B C 1
ATOM 2848 O O . THR B 1 162 ? 1.679 4.238 -11.086 1 83.69 162 THR B O 1
ATOM 2851 N N . MET B 1 163 ? -0.47 4.242 -10.531 1 87.06 163 MET B N 1
ATOM 2852 C CA . MET B 1 163 ? -0.898 3.395 -11.641 1 87.06 163 MET B CA 1
ATOM 2853 C C . MET B 1 163 ? -2.219 3.889 -12.227 1 87.06 163 MET B C 1
ATOM 2855 O O . MET B 1 163 ? -2.982 4.578 -11.547 1 87.06 163 MET B O 1
ATOM 2859 N N . ILE B 1 164 ? -2.357 3.609 -13.477 1 89.5 164 ILE B N 1
ATOM 2860 C CA . ILE B 1 164 ? -3.633 3.871 -14.141 1 89.5 164 ILE B CA 1
ATOM 2861 C C . ILE B 1 164 ? -4.504 2.615 -14.086 1 89.5 164 ILE B C 1
ATOM 2863 O O . ILE B 1 164 ? -4.039 1.518 -14.398 1 89.5 164 ILE B O 1
ATOM 2867 N N . TYR B 1 165 ? -5.703 2.822 -13.688 1 95 165 TYR B N 1
ATOM 2868 C CA . TYR B 1 165 ? -6.613 1.688 -13.578 1 95 165 TYR B CA 1
ATOM 2869 C C . TYR B 1 165 ? -6.887 1.073 -14.953 1 95 165 TYR B C 1
ATOM 2871 O O . TYR B 1 165 ? -7.238 1.782 -15.898 1 95 165 TYR B O 1
ATOM 2879 N N . ASP B 1 166 ? -6.68 -0.124 -15.109 1 96 166 ASP B N 1
ATOM 2880 C CA . ASP B 1 166 ? -6.98 -0.961 -16.266 1 96 166 ASP B CA 1
ATOM 2881 C C . ASP B 1 166 ? -7.656 -2.264 -15.844 1 96 166 ASP B C 1
ATOM 2883 O O . ASP B 1 166 ? -6.996 -3.17 -15.328 1 96 166 ASP B O 1
ATOM 2887 N N . LYS B 1 167 ? -9.008 -2.326 -16.078 1 96.75 167 LYS B N 1
ATOM 2888 C CA . LYS B 1 167 ? -9.812 -3.457 -15.617 1 96.75 167 LYS B CA 1
ATOM 2889 C C . LYS B 1 167 ? -9.258 -4.773 -16.156 1 96.75 167 LYS B C 1
ATOM 2891 O O . LYS B 1 167 ? -9.156 -5.758 -15.414 1 96.75 167 LYS B O 1
ATOM 2896 N N . THR B 1 168 ? -8.922 -4.828 -17.391 1 96.56 168 THR B N 1
ATOM 2897 C CA . THR B 1 168 ? -8.414 -6.035 -18.031 1 96.56 168 THR B CA 1
ATOM 2898 C C . THR B 1 168 ? -7.098 -6.477 -17.391 1 96.56 168 THR B C 1
ATOM 2900 O O . THR B 1 168 ? -6.898 -7.66 -17.125 1 96.56 168 THR B O 1
ATOM 2903 N N . TYR B 1 169 ? -6.238 -5.547 -17.141 1 94.94 169 TYR B N 1
ATOM 2904 C CA . TYR B 1 169 ? -4.969 -5.844 -16.5 1 94.94 169 TYR B CA 1
ATOM 2905 C C . TYR B 1 169 ? -5.195 -6.445 -15.109 1 94.94 169 TYR B C 1
ATOM 2907 O O . TYR B 1 169 ? -4.547 -7.426 -14.742 1 94.94 169 TYR B O 1
ATOM 2915 N N . CYS B 1 170 ? -6.117 -5.879 -14.367 1 97.19 170 CYS B N 1
ATOM 2916 C CA . CYS B 1 170 ? -6.395 -6.352 -13.016 1 97.19 170 CYS B CA 1
ATOM 2917 C C . CYS B 1 170 ? -6.938 -7.773 -13.031 1 97.19 170 CYS B C 1
ATOM 2919 O O . CYS B 1 170 ? -6.508 -8.617 -12.25 1 97.19 170 CYS B O 1
ATOM 2921 N N . ILE B 1 171 ? -7.848 -8.031 -13.953 1 97.31 171 ILE B N 1
ATOM 2922 C CA . ILE B 1 171 ? -8.438 -9.359 -14.062 1 97.31 171 ILE B CA 1
ATOM 2923 C C . ILE B 1 171 ? -7.348 -10.383 -14.398 1 97.31 171 ILE B C 1
ATOM 2925 O O . ILE B 1 171 ? -7.27 -11.438 -13.766 1 97.31 171 ILE B O 1
ATOM 2929 N N . LYS B 1 172 ? -6.52 -10.047 -15.352 1 96.06 172 LYS B N 1
ATOM 2930 C CA . LYS B 1 172 ? -5.457 -10.953 -15.773 1 96.06 172 LYS B CA 1
ATOM 2931 C C . LYS B 1 172 ? -4.477 -11.219 -14.633 1 96.06 172 LYS B C 1
ATOM 2933 O O . LYS B 1 172 ? -4.074 -12.359 -14.398 1 96.06 172 LYS B O 1
ATOM 2938 N N . THR B 1 173 ? -4.117 -10.172 -13.977 1 96.25 173 THR B N 1
ATOM 2939 C CA . THR B 1 173 ? -3.135 -10.258 -12.906 1 96.25 173 THR B CA 1
ATOM 2940 C C . THR B 1 173 ? -3.68 -11.094 -11.742 1 96.25 173 THR B C 1
ATOM 2942 O O . THR B 1 173 ? -2.979 -11.953 -11.211 1 96.25 173 THR B O 1
ATOM 2945 N N . LEU B 1 174 ? -4.898 -10.891 -11.352 1 97.25 174 LEU B N 1
ATOM 2946 C CA . LEU B 1 174 ? -5.512 -11.672 -10.281 1 97.25 174 LEU B CA 1
ATOM 2947 C C . LEU B 1 174 ? -5.691 -13.125 -10.695 1 97.25 174 LEU B C 1
ATOM 2949 O O . LEU B 1 174 ? -5.512 -14.031 -9.883 1 97.25 174 LEU B O 1
ATOM 2953 N N . SER B 1 175 ? -6.074 -13.336 -11.945 1 96.38 175 SER B N 1
ATOM 2954 C CA . SER B 1 175 ? -6.203 -14.695 -12.461 1 96.38 175 SER B CA 1
ATOM 2955 C C . SER B 1 175 ? -4.863 -15.422 -12.43 1 96.38 175 SER B C 1
ATOM 2957 O O . SER B 1 175 ? -4.797 -16.594 -12.07 1 96.38 175 SER B O 1
ATOM 2959 N N . ASN B 1 176 ? -3.812 -14.719 -12.844 1 96.56 176 ASN B N 1
ATOM 2960 C CA . ASN B 1 176 ? -2.479 -15.305 -12.773 1 96.56 176 ASN B CA 1
ATOM 2961 C C . ASN B 1 176 ? -2.119 -15.719 -11.344 1 96.56 176 ASN B C 1
ATOM 2963 O O . ASN B 1 176 ? -1.557 -16.797 -11.125 1 96.56 176 ASN B O 1
ATOM 2967 N N . ALA B 1 177 ? -2.41 -14.852 -10.383 1 96.25 177 ALA B N 1
ATOM 2968 C CA . ALA B 1 177 ? -2.123 -15.156 -8.984 1 96.25 177 ALA B CA 1
ATOM 2969 C C . ALA B 1 177 ? -2.881 -16.406 -8.523 1 96.25 177 ALA B C 1
ATOM 2971 O O . ALA B 1 177 ? -2.309 -17.281 -7.883 1 96.25 177 ALA B O 1
ATOM 2972 N N . TYR B 1 178 ? -4.145 -16.469 -8.875 1 94.81 178 TYR B N 1
ATOM 2973 C CA . TYR B 1 178 ? -4.977 -17.609 -8.516 1 94.81 178 TYR B CA 1
ATOM 2974 C C . TYR B 1 178 ? -4.457 -18.891 -9.156 1 94.81 178 TYR B C 1
ATOM 2976 O O . TYR B 1 178 ? -4.254 -19.906 -8.477 1 94.81 178 TYR B O 1
ATOM 2984 N N . LEU B 1 179 ? -4.27 -18.875 -10.438 1 94.94 179 LEU B N 1
ATOM 2985 C CA . LEU B 1 179 ? -3.846 -20.062 -11.18 1 94.94 179 LEU B CA 1
ATOM 2986 C C . LEU B 1 179 ? -2.463 -20.516 -10.727 1 94.94 179 LEU B C 1
ATOM 2988 O O . LEU B 1 179 ? -2.209 -21.719 -10.609 1 94.94 179 LEU B O 1
ATOM 2992 N N . GLY B 1 180 ? -1.56 -19.531 -10.531 1 95.69 180 GLY B N 1
ATOM 2993 C CA . GLY B 1 180 ? -0.25 -19.891 -10.008 1 95.69 180 GLY B CA 1
ATOM 2994 C C . GLY B 1 180 ? -0.316 -20.594 -8.664 1 95.69 180 GLY B C 1
ATOM 2995 O O . GLY B 1 180 ? 0.351 -21.609 -8.461 1 95.69 180 GLY B O 1
ATOM 2996 N N . ALA B 1 181 ? -1.11 -20.062 -7.785 1 94.88 181 ALA B N 1
ATOM 2997 C CA . ALA B 1 181 ? -1.274 -20.672 -6.469 1 94.88 181 ALA B CA 1
ATOM 2998 C C . ALA B 1 181 ? -1.867 -22.078 -6.582 1 94.88 181 ALA B C 1
ATOM 3000 O O . ALA B 1 181 ? -1.437 -23 -5.887 1 94.88 181 ALA B O 1
ATOM 3001 N N . MET B 1 182 ? -2.826 -22.25 -7.465 1 92.5 182 MET B N 1
ATOM 3002 C CA . MET B 1 182 ? -3.471 -23.547 -7.668 1 92.5 182 MET B CA 1
ATOM 3003 C C . MET B 1 182 ? -2.473 -24.578 -8.18 1 92.5 182 MET B C 1
ATOM 3005 O O . MET B 1 182 ? -2.475 -25.719 -7.734 1 92.5 182 MET B O 1
ATOM 3009 N N . TYR B 1 183 ? -1.7 -24.141 -9.078 1 92.56 183 TYR B N 1
ATOM 3010 C CA . TYR B 1 183 ? -0.697 -25.047 -9.625 1 92.56 183 TYR B CA 1
ATOM 3011 C C . TYR B 1 183 ? 0.283 -25.484 -8.547 1 92.56 183 TYR B C 1
ATOM 3013 O O . TYR B 1 183 ? 0.634 -26.672 -8.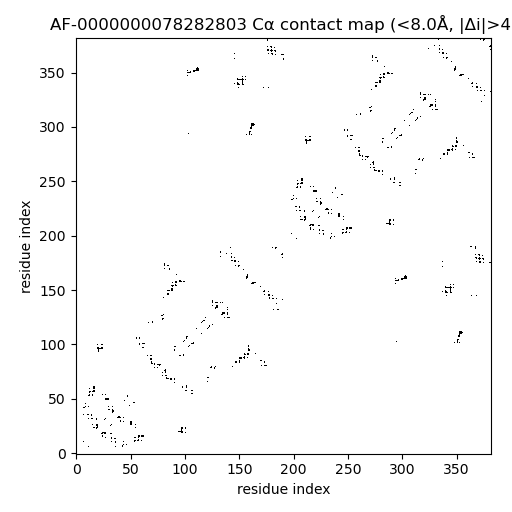461 1 92.56 183 TYR B O 1
ATOM 3021 N N . LEU B 1 184 ? 0.715 -24.531 -7.773 1 94 184 LEU B N 1
ATOM 3022 C CA . LEU B 1 184 ? 1.657 -24.859 -6.707 1 94 184 LEU B CA 1
ATOM 3023 C C . LEU B 1 184 ? 1.022 -25.781 -5.68 1 94 184 LEU B C 1
ATOM 3025 O O . LEU B 1 184 ? 1.686 -26.688 -5.156 1 94 184 LEU B O 1
ATOM 3029 N N . MET B 1 185 ? -0.246 -25.547 -5.414 1 92.38 185 MET B N 1
ATOM 3030 C CA . MET B 1 185 ? -0.967 -26.391 -4.469 1 92.38 185 MET B CA 1
ATOM 3031 C C . MET B 1 185 ? -1.053 -27.828 -4.98 1 92.38 185 MET B C 1
ATOM 3033 O O . MET B 1 185 ? -0.808 -28.766 -4.234 1 92.38 185 MET B O 1
ATOM 3037 N N . LYS B 1 186 ? -1.364 -28.016 -6.164 1 89.56 186 LYS B N 1
ATOM 3038 C CA . LYS B 1 186 ? -1.505 -29.328 -6.785 1 89.56 186 LYS B CA 1
ATOM 3039 C C . LYS B 1 186 ? -0.174 -30.078 -6.797 1 89.56 186 LYS B C 1
ATOM 3041 O O . LYS B 1 186 ? -0.139 -31.297 -6.637 1 89.56 186 LYS B O 1
ATOM 3046 N N . GLU B 1 187 ? 0.87 -29.297 -6.922 1 88.06 187 GLU B N 1
ATOM 3047 C CA . GLU B 1 187 ? 2.197 -29.906 -6.98 1 88.06 187 GLU B CA 1
ATOM 3048 C C . GLU B 1 187 ? 2.779 -30.094 -5.582 1 88.06 187 GLU B C 1
ATOM 3050 O O . GLU B 1 187 ? 3.861 -30.656 -5.43 1 88.06 187 GLU B O 1
ATOM 3055 N N . GLY B 1 188 ? 2.031 -29.609 -4.543 1 84.88 188 GLY B N 1
ATOM 3056 C CA . GLY B 1 188 ? 2.512 -29.719 -3.176 1 84.88 188 GLY B CA 1
ATOM 3057 C C . GLY B 1 188 ? 3.631 -28.75 -2.859 1 84.88 188 GLY B C 1
ATOM 3058 O O . GLY B 1 188 ? 4.438 -28.984 -1.957 1 84.88 188 GLY B O 1
ATOM 3059 N N . ASN B 1 189 ? 3.688 -27.594 -3.672 1 82.31 189 ASN B N 1
ATOM 3060 C CA . ASN B 1 189 ? 4.812 -26.672 -3.564 1 82.31 189 ASN B CA 1
ATOM 3061 C C . ASN B 1 189 ? 4.371 -25.312 -3.016 1 82.31 189 ASN B C 1
ATOM 3063 O O . ASN B 1 189 ? 5.176 -24.391 -2.928 1 82.31 189 ASN B O 1
ATOM 3067 N N . LEU B 1 190 ? 3.055 -25.266 -2.795 1 82.56 190 LEU B N 1
ATOM 3068 C CA . LEU B 1 190 ? 2.645 -24.031 -2.154 1 82.56 190 LEU B CA 1
ATOM 3069 C C . LEU B 1 190 ? 3.162 -23.953 -0.723 1 82.56 190 LEU B C 1
ATOM 3071 O O . LEU B 1 190 ? 2.826 -24.797 0.107 1 82.56 190 LEU B O 1
ATOM 3075 N N . LEU B 1 191 ? 4.102 -22.984 -0.454 1 74.31 191 LEU B N 1
ATOM 3076 C CA . LEU B 1 191 ? 4.879 -22.906 0.779 1 74.31 191 LEU B CA 1
ATOM 3077 C C . LEU B 1 191 ? 4.074 -22.234 1.888 1 74.31 191 LEU B C 1
ATOM 3079 O O . LEU B 1 191 ? 3.232 -21.375 1.617 1 74.31 191 LEU B O 1
#

Foldseek 3Di:
DPPDPDDDPVLLLVLLLVCLQPPANVPQDLVSSCVSVVHHSVSVVVNDVHSVVSLLSNLVVLVVVLLCQLQPAPPPDPASLLSSLLSLLVCLQNRLSSVCSNPVDPSVPDDDVVVCVDCVSCVRVLVVLCVVLVDDSVLSVLLSVQLVVQSVVNSVCNSVPNDDDDSVVSSVSSVCSNVVSSVCVVVVNSD/DPPDPDDDPVLLLVLLLVCLQPPANVPQDLVSSCVSVVHHSVSVVVVDVHSVVSLLSNLVVLVVVLLCQLQPAPPPDPASLLSSLLSLLVCLQNRLSSVCSNPVDPSPPDDDVVNCVDCVSCVRVLVVQCVVLVDDSVLSVLLSVQLVVQSVVNSVCNSVPNDDDDSVVSSVSSVCSNVVSSVCVVVVNSD

Secondary structure (DSSP, 8-state):
--------HHHHHHHHHHHHHHH-GGG-SHHHHHHHHTS-SHHHHHH-SSHHHHHHHHHHHHHHHHHHHHH---S-SSSHHHHHHHHHHHHHHHTHHHHHHHHSSTT--S--HHHH--HHHHHHHHHHHHHHHT--HHHHHHHHHHHHHHHHHHHHHHHTTSS---HHHHHHHHHHHHHHHHHHHHTT---/--------HHHHHHHHHHHHHHH-GGG-SHHHHHHHHTS-SHHHHHH-SSHHHHHHHHHHHHHHHHHHHHH---S-SSSHHHHHHHHHHHHHHHTHHHHHHHHSSTT--S--HHHHS-HHHHHHHHHHHHHHHT--HHHHHHHHHHHHHHHHHHHHHHHTTSS---HHHHHHHHHHHHHHHHHHHHTT---

Radius of gyration: 23.24 Å; Cα contacts (8 Å, |Δi|>4): 487; chains: 2; bounding box: 74×64×49 Å

Nearest PDB structures (foldseek):
  2gfn-assembly1_A  TM=6.381E-01  e=3.486E-03  Rhodococcus jostii RHA1
  5nz1-assembly2_C  TM=6.594E-01  e=8.325E-03  Mycobacterium tuberculosis H37Rv
  2f07-assembly1_B  TM=5.927E-01  e=1.442E-02  Bacillus subtilis subsp. subtilis str. 168
  3he0-assembly1_B  TM=5.758E-01  e=1.814E-02  Vibrio parahaemolyticus
  4jl3-assembly1_D  TM=6.356E-01  e=4.331E-02  Mycolicibacterium smegmatis MC2 155

InterPro domains:
  IPR009057 Homedomain-like superfamily [SSF46689] (4-72)
  IPR036271 Tetracyclin repressor-like, C-terminal domain superfamily [SSF48498] (83-164)

Solvent-accessible surface area (backbone atoms only — not comparable to full-atom values): 20428 Å² total; per-residue (Å²): 124,78,76,73,78,79,83,47,70,64,57,53,31,51,44,35,37,50,38,14,48,76,71,21,51,89,60,57,39,63,66,52,40,17,58,74,66,71,50,66,54,58,65,56,53,72,74,29,93,44,65,65,54,46,50,51,50,16,46,54,52,50,48,52,52,50,53,52,56,31,57,61,75,85,75,87,47,99,41,63,58,57,40,32,43,50,36,46,34,46,42,15,64,77,33,28,35,40,41,43,48,58,56,63,29,79,75,41,67,80,49,46,77,59,63,66,65,30,62,88,66,35,41,71,40,47,53,49,42,23,63,76,67,68,42,52,71,68,55,33,47,54,46,48,50,55,36,46,27,33,38,46,18,51,20,50,36,38,40,28,50,35,45,77,91,45,74,67,57,51,52,36,52,52,48,39,40,47,51,16,41,50,51,27,48,76,70,72,58,59,108,121,77,76,73,78,78,85,46,70,64,56,51,31,51,43,36,37,50,38,15,47,74,72,21,52,89,59,57,39,64,66,54,40,17,56,75,65,72,50,67,56,58,66,56,54,72,75,28,94,42,65,65,55,46,51,52,52,16,46,53,52,49,48,52,52,49,52,53,55,31,59,60,75,84,75,85,46,98,41,62,59,57,40,32,44,50,37,46,33,46,42,15,64,77,33,28,36,39,42,42,48,59,58,63,28,79,77,42,66,81,46,44,74,60,63,65,66,30,62,88,68,35,41,71,41,47,52,50,41,22,62,77,67,68,43,53,72,68,55,34,47,53,44,48,50,54,36,46,28,34,38,46,17,51,18,51,36,38,40,27,52,36,45,78,92,47,71,68,58,51,52,36,52,51,48,40,40,46,53,15,41,49,52,27,48,76,70,71,58,58,107

Organism: NCBI:txid1796616